Protein AF-A0A433SSR9-F1 (afdb_monomer_lite)

Sequence (213 aa):
MNAALHLFLPFFFIALLTSFIIYGLQKSRKHRMSLMRRSDGNGEEMTALKNGGDASKKSRSHSAGNTATNKHNQKMLDDAARVERTITLMLIAAGVIFLVLSLPMTIYYIVHGFTHIKRMSVKEARWALYHMVCFVFIDSSHAINFFLYFCTAKRFRTQLIRIVTWRAACWGRRMTRRANTAGSNGNHADSGASVKTNCTNSTLLSASSAKIE

Foldseek 3Di:
DPPLCVLCVVLVVLVVVLVVVVVVVVVVVVVVVVVVVVVVVVVPVVPPPPPDDDDDDDDPDPPDDPPPVVVVVVVVVVVVVVLVVLVSVLVSVLSVLVSVLCVLVSVLCVVCVVPVPDDPDPVVVVNVVSVVVNVVSVVVNVVVVVVSVCVSPPVNVVVVCVVVVVVVVVVVVVVVVVVVVVPPDDDDDDDDDDDDDDDDDDDDDDDDDDDDD

InterPro domains:
  IPR017452 GPCR, rhodopsin-like, 7TM [PS50262] (1-149)
  IPR052954 GPCR_Ligand_Interaction [PTHR46641] (2-190)

pLDDT: mean 71.67, std 13.11, range [41.91, 90.56]

Structure (mmCIF, N/CA/C/O backbone):
data_AF-A0A433SSR9-F1
#
_entry.id   AF-A0A433SSR9-F1
#
loop_
_atom_site.group_PDB
_atom_site.id
_atom_site.type_symbol
_atom_site.label_atom_id
_atom_site.label_alt_id
_atom_site.label_comp_id
_atom_site.label_asym_id
_atom_site.label_entity_id
_atom_site.label_seq_id
_atom_site.pdbx_PDB_ins_code
_atom_site.Cartn_x
_atom_site.Cartn_y
_atom_site.Cartn_z
_atom_site.occupancy
_atom_site.B_iso_or_equiv
_atom_site.auth_seq_id
_atom_site.auth_comp_id
_atom_site.auth_asym_id
_atom_site.auth_atom_id
_atom_site.pdbx_PDB_model_num
ATOM 1 N N . MET A 1 1 ? 31.105 5.385 -11.253 1.00 51.50 1 MET A N 1
ATOM 2 C CA . MET A 1 1 ? 30.421 5.589 -9.955 1.00 51.50 1 MET A CA 1
ATOM 3 C C . MET A 1 1 ? 29.075 4.887 -10.001 1.00 51.50 1 MET A C 1
ATOM 5 O O . MET A 1 1 ? 28.396 4.983 -11.015 1.00 51.50 1 MET A O 1
ATOM 9 N N . ASN A 1 2 ? 28.731 4.127 -8.960 1.00 72.06 2 ASN A N 1
ATOM 10 C CA . ASN A 1 2 ? 27.630 3.162 -8.968 1.00 72.06 2 ASN A CA 1
ATOM 11 C C . ASN A 1 2 ? 26.253 3.853 -8.929 1.00 72.06 2 ASN A C 1
ATOM 13 O O . ASN A 1 2 ? 25.582 3.848 -7.900 1.00 72.06 2 ASN A O 1
ATOM 17 N N . ALA A 1 3 ? 25.815 4.436 -10.048 1.00 71.19 3 ALA A N 1
ATOM 18 C CA . ALA A 1 3 ? 24.481 5.028 -10.194 1.00 71.19 3 ALA A CA 1
ATOM 19 C C . ALA A 1 3 ? 23.370 4.032 -9.809 1.00 71.19 3 ALA A C 1
ATOM 21 O O . ALA A 1 3 ? 22.395 4.402 -9.162 1.00 71.19 3 ALA A O 1
ATOM 22 N N .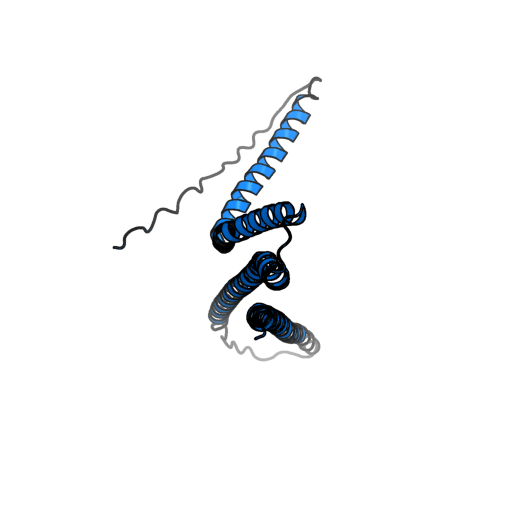 ALA A 1 4 ? 23.581 2.744 -10.099 1.00 73.12 4 ALA A N 1
ATOM 23 C CA . ALA A 1 4 ? 22.705 1.663 -9.662 1.00 73.12 4 ALA A CA 1
ATOM 24 C C . ALA A 1 4 ? 22.559 1.584 -8.130 1.00 73.12 4 ALA A C 1
ATOM 26 O O . ALA A 1 4 ? 21.473 1.303 -7.639 1.00 73.12 4 ALA A O 1
ATOM 27 N N . LEU A 1 5 ? 23.621 1.872 -7.370 1.00 79.00 5 LEU A N 1
ATOM 28 C CA . LEU A 1 5 ? 23.626 1.811 -5.906 1.00 79.00 5 LEU A CA 1
ATOM 29 C C . LEU A 1 5 ? 22.835 2.982 -5.314 1.00 79.00 5 LEU A C 1
ATOM 31 O O . LEU A 1 5 ? 22.002 2.761 -4.445 1.00 79.00 5 LEU A O 1
ATOM 35 N N . HIS A 1 6 ? 22.998 4.196 -5.852 1.00 79.00 6 HIS A N 1
ATOM 36 C CA . HIS A 1 6 ? 22.172 5.351 -5.471 1.00 79.00 6 HIS A CA 1
ATOM 37 C C . HIS A 1 6 ? 20.693 5.167 -5.822 1.00 79.00 6 HIS A C 1
ATOM 39 O O . HIS A 1 6 ? 19.833 5.630 -5.079 1.00 79.00 6 HIS A O 1
ATOM 45 N N . LEU A 1 7 ? 20.401 4.461 -6.918 1.00 74.38 7 LEU A N 1
ATOM 46 C CA . LEU A 1 7 ? 19.038 4.118 -7.306 1.00 74.38 7 LEU A CA 1
ATOM 47 C C . LEU A 1 7 ? 18.437 3.033 -6.406 1.00 74.38 7 LEU A C 1
ATOM 49 O O . LEU A 1 7 ? 17.281 3.171 -6.039 1.00 74.38 7 LEU A O 1
ATOM 53 N N . PHE A 1 8 ? 19.190 1.998 -6.013 1.00 78.06 8 PHE A N 1
ATOM 54 C CA . PHE A 1 8 ? 18.703 0.897 -5.163 1.00 7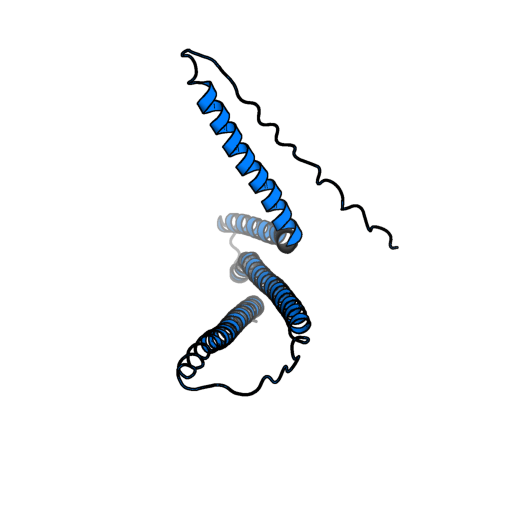8.06 8 PHE A CA 1
ATOM 55 C C . PHE A 1 8 ? 18.583 1.250 -3.677 1.00 78.06 8 PHE A C 1
ATOM 57 O O . PHE A 1 8 ? 17.729 0.699 -2.981 1.00 78.06 8 PHE A O 1
ATOM 64 N N . LEU A 1 9 ? 19.425 2.159 -3.186 1.00 80.38 9 LEU A N 1
ATOM 65 C CA . LEU A 1 9 ? 19.470 2.562 -1.783 1.00 80.38 9 LEU A CA 1
ATOM 66 C C . LEU A 1 9 ? 18.102 3.019 -1.231 1.00 80.38 9 LEU A C 1
ATOM 68 O O . LEU A 1 9 ? 17.674 2.453 -0.224 1.00 80.38 9 LEU A O 1
ATOM 72 N N . PRO A 1 10 ? 17.350 3.942 -1.868 1.00 78.88 10 PRO A N 1
ATOM 73 C CA . PRO A 1 10 ? 16.036 4.347 -1.366 1.00 78.88 10 PRO A CA 1
ATOM 74 C C . PRO A 1 10 ? 15.033 3.186 -1.326 1.00 78.88 10 PRO A C 1
ATOM 76 O O . PRO A 1 10 ? 14.278 3.072 -0.364 1.00 78.88 10 PRO A O 1
ATOM 79 N N . PHE A 1 11 ? 15.055 2.277 -2.306 1.00 78.50 11 PHE A N 1
ATOM 80 C CA . PHE A 1 11 ? 14.173 1.105 -2.311 1.00 78.50 11 PHE A CA 1
ATOM 81 C C . PHE A 1 11 ? 14.473 0.153 -1.163 1.00 78.50 11 PHE A C 1
ATOM 83 O O . PHE A 1 11 ? 13.555 -0.309 -0.486 1.00 78.50 11 PHE A O 1
ATOM 90 N N . PHE A 1 12 ? 15.756 -0.108 -0.921 1.00 79.75 12 PHE A N 1
ATOM 91 C CA . PHE A 1 12 ? 16.196 -0.953 0.177 1.00 79.75 12 PHE A CA 1
ATOM 92 C C . PHE A 1 12 ? 15.794 -0.362 1.533 1.00 79.75 12 PHE A C 1
ATOM 94 O O . PHE A 1 12 ? 15.220 -1.066 2.363 1.00 79.75 12 PHE A O 1
ATOM 101 N N . PHE A 1 13 ? 15.998 0.944 1.734 1.00 83.50 13 PHE A N 1
ATOM 102 C CA . PHE A 1 13 ? 15.571 1.629 2.956 1.00 83.50 13 PHE A CA 1
ATOM 103 C C . PHE A 1 13 ? 14.050 1.607 3.140 1.00 83.50 13 PHE A C 1
ATOM 105 O O . PHE A 1 13 ? 13.583 1.289 4.231 1.00 83.50 13 PHE A O 1
ATOM 112 N N . ILE A 1 14 ? 13.264 1.877 2.092 1.00 81.69 14 ILE A N 1
ATOM 113 C CA . ILE A 1 14 ? 11.795 1.824 2.163 1.00 81.69 14 ILE A CA 1
ATOM 114 C C . ILE A 1 14 ? 11.318 0.401 2.491 1.00 81.69 14 ILE A C 1
ATOM 116 O O . ILE A 1 14 ? 10.456 0.229 3.356 1.00 81.69 14 ILE A O 1
ATOM 120 N N . ALA A 1 15 ? 11.891 -0.624 1.855 1.00 78.75 15 ALA A N 1
ATOM 121 C CA . ALA A 1 15 ? 11.551 -2.025 2.105 1.00 78.75 15 ALA A CA 1
ATOM 122 C C . ALA A 1 15 ? 11.908 -2.465 3.535 1.00 78.75 15 ALA A C 1
ATOM 124 O O . ALA A 1 15 ? 11.109 -3.127 4.204 1.00 78.75 15 ALA A O 1
ATOM 125 N N . LEU A 1 16 ? 13.076 -2.058 4.040 1.00 83.06 16 LEU A N 1
ATOM 126 C CA . LEU A 1 16 ? 13.467 -2.320 5.423 1.00 83.06 16 LEU A CA 1
ATOM 127 C C . LEU A 1 16 ? 12.543 -1.605 6.407 1.00 83.06 16 LEU A C 1
ATOM 129 O O . LEU A 1 16 ? 12.003 -2.251 7.301 1.00 83.06 16 LEU A O 1
ATOM 133 N N . LEU A 1 17 ? 12.313 -0.301 6.235 1.00 80.69 17 LEU A N 1
ATOM 134 C CA . LEU A 1 17 ? 11.459 0.485 7.128 1.00 80.69 17 LEU A CA 1
ATOM 135 C C . LEU A 1 17 ? 10.031 -0.068 7.166 1.00 80.69 17 LEU A C 1
ATOM 137 O O . LEU A 1 17 ? 9.484 -0.276 8.247 1.00 80.69 17 LEU A O 1
ATOM 141 N N . THR A 1 18 ? 9.442 -0.386 6.010 1.00 78.31 18 THR A N 1
ATOM 142 C CA . THR A 1 18 ? 8.110 -1.011 5.949 1.00 78.31 18 THR A CA 1
ATOM 143 C C . THR A 1 18 ? 8.086 -2.376 6.638 1.00 78.31 18 THR A C 1
ATOM 145 O O . THR A 1 18 ? 7.173 -2.637 7.423 1.00 78.31 18 THR A O 1
ATOM 148 N N . SER A 1 19 ? 9.112 -3.209 6.444 1.00 81.75 19 SER A N 1
ATOM 149 C CA . SER A 1 19 ? 9.243 -4.505 7.127 1.00 81.75 19 SER A CA 1
ATOM 150 C C . SER A 1 19 ? 9.370 -4.354 8.646 1.00 81.75 19 SER A C 1
ATOM 152 O O . SER A 1 19 ? 8.673 -5.045 9.392 1.00 81.75 19 SER A O 1
ATOM 154 N N . PHE A 1 20 ? 10.189 -3.411 9.122 1.00 86.50 20 PHE A N 1
ATOM 155 C CA . PHE A 1 20 ? 10.339 -3.099 10.545 1.00 86.50 20 PHE A CA 1
ATOM 156 C C . PHE A 1 20 ? 9.031 -2.601 11.163 1.00 86.50 20 PHE A C 1
ATOM 158 O O . PHE A 1 20 ? 8.671 -3.044 12.254 1.00 86.50 20 PHE A O 1
ATOM 165 N N . ILE A 1 21 ? 8.286 -1.736 10.468 1.00 83.44 21 ILE A N 1
ATOM 166 C CA . ILE A 1 21 ? 6.988 -1.248 10.949 1.00 83.44 21 ILE A CA 1
ATOM 167 C C . ILE A 1 21 ? 5.990 -2.408 11.045 1.00 83.44 21 ILE A C 1
ATOM 169 O O . ILE A 1 21 ? 5.332 -2.567 12.075 1.00 83.44 21 ILE A O 1
ATOM 173 N N . ILE A 1 22 ? 5.896 -3.258 10.016 1.00 80.50 22 ILE A N 1
ATOM 174 C CA . ILE A 1 22 ? 5.015 -4.437 10.036 1.00 80.50 22 ILE A CA 1
ATOM 175 C C . ILE A 1 22 ? 5.396 -5.362 11.197 1.00 80.50 22 ILE A C 1
ATOM 177 O O . ILE A 1 22 ? 4.523 -5.788 11.958 1.00 80.50 22 ILE A O 1
ATOM 181 N N . TYR A 1 23 ? 6.689 -5.628 11.380 1.00 85.50 23 TYR A N 1
ATOM 182 C CA . TYR A 1 23 ? 7.186 -6.469 12.462 1.00 85.50 23 TYR A CA 1
ATOM 183 C C . TYR A 1 23 ? 6.899 -5.868 13.847 1.00 85.50 23 TYR A C 1
ATOM 185 O O . TYR A 1 23 ? 6.402 -6.565 14.734 1.00 85.50 23 TYR A O 1
ATOM 193 N N . GLY A 1 24 ? 7.118 -4.563 14.031 1.00 83.25 24 GLY A N 1
ATOM 194 C CA . GLY A 1 24 ? 6.796 -3.840 15.263 1.00 83.25 24 GLY A CA 1
ATOM 195 C C . GLY A 1 24 ? 5.302 -3.890 15.593 1.00 83.25 24 GLY A C 1
ATOM 196 O O . GLY A 1 24 ? 4.917 -4.183 16.731 1.00 83.25 24 GLY A O 1
ATOM 197 N N . LEU A 1 25 ? 4.443 -3.721 14.581 1.00 78.75 25 LEU A N 1
ATOM 198 C CA . LEU A 1 25 ? 2.993 -3.852 14.723 1.00 78.75 25 LEU A CA 1
ATOM 199 C C . LEU A 1 25 ? 2.576 -5.280 15.101 1.00 78.75 25 LEU A C 1
ATOM 201 O O . LEU A 1 25 ? 1.675 -5.452 15.927 1.00 78.75 25 LEU A O 1
ATOM 205 N N . GLN A 1 26 ? 3.219 -6.306 14.535 1.00 82.94 26 GLN A N 1
ATOM 206 C CA . GLN A 1 26 ? 2.968 -7.703 14.899 1.00 82.94 26 GLN A CA 1
ATOM 207 C C . GLN A 1 26 ? 3.442 -8.019 16.322 1.00 82.94 26 GLN A C 1
ATOM 209 O O . GLN A 1 26 ? 2.708 -8.651 17.085 1.00 82.94 26 GLN A O 1
ATOM 214 N N . LYS A 1 27 ? 4.628 -7.544 16.717 1.00 89.06 27 LYS A N 1
ATOM 215 C CA . LYS A 1 27 ? 5.170 -7.734 18.070 1.00 89.06 27 LYS A CA 1
ATOM 216 C C . LYS A 1 27 ? 4.273 -7.085 19.126 1.00 89.06 27 LYS A C 1
ATOM 218 O O . LYS A 1 27 ? 3.925 -7.733 20.111 1.00 89.06 27 LYS A O 1
ATOM 223 N N . SER A 1 28 ? 3.810 -5.860 18.875 1.00 79.44 28 SER A N 1
ATOM 224 C CA . SER A 1 28 ? 2.852 -5.167 19.746 1.00 79.44 28 SER A CA 1
ATOM 225 C C . SER A 1 28 ? 1.536 -5.949 19.906 1.00 79.44 28 SER A C 1
ATOM 227 O O . SER A 1 28 ? 0.998 -6.059 21.010 1.00 79.44 28 SER A O 1
ATOM 229 N N . ARG A 1 29 ? 1.040 -6.592 18.833 1.00 80.12 29 ARG A N 1
ATOM 230 C CA . ARG A 1 29 ? -0.154 -7.458 18.906 1.00 80.12 29 ARG A CA 1
ATOM 231 C C . ARG A 1 29 ? 0.055 -8.668 19.808 1.00 80.12 29 ARG A C 1
ATOM 233 O O . ARG A 1 29 ? -0.842 -8.981 20.587 1.00 80.12 29 ARG A O 1
ATOM 240 N N . LYS A 1 30 ? 1.216 -9.324 19.728 1.00 85.44 30 LYS A N 1
ATOM 241 C CA . LYS A 1 30 ? 1.526 -10.478 20.585 1.00 85.44 30 LYS A CA 1
ATOM 242 C C . LYS A 1 30 ? 1.479 -10.094 22.070 1.00 85.44 30 LYS A C 1
ATOM 244 O O . LYS A 1 30 ? 0.879 -10.823 22.851 1.00 85.44 30 LYS A O 1
ATOM 249 N N . HIS A 1 31 ? 1.989 -8.913 22.427 1.00 84.69 31 HIS A N 1
ATOM 250 C CA . HIS A 1 31 ? 1.978 -8.427 23.811 1.00 84.69 31 HIS A CA 1
ATOM 251 C C . HIS A 1 31 ? 0.571 -8.075 24.331 1.00 84.69 31 HIS A C 1
ATOM 253 O O . HIS A 1 31 ? 0.237 -8.352 25.481 1.00 84.69 31 HIS A O 1
ATOM 259 N N . ARG A 1 32 ? -0.299 -7.488 23.494 1.00 79.75 32 ARG A N 1
ATOM 260 C CA . ARG A 1 32 ? -1.693 -7.215 23.905 1.00 79.75 32 ARG A CA 1
ATOM 261 C C . ARG A 1 32 ? -2.506 -8.505 24.064 1.00 79.75 32 ARG A C 1
ATOM 263 O O . ARG A 1 32 ? -3.298 -8.600 24.996 1.00 79.75 32 ARG A O 1
ATOM 270 N N . MET A 1 33 ? -2.284 -9.508 23.210 1.00 77.12 33 MET A N 1
ATOM 271 C CA . MET A 1 33 ? -2.975 -10.801 23.317 1.00 77.12 33 MET A CA 1
ATOM 272 C C . MET A 1 33 ? -2.565 -11.589 24.567 1.00 77.12 33 MET A C 1
ATOM 274 O O . MET A 1 33 ? -3.417 -12.225 25.184 1.00 77.12 33 MET A O 1
ATOM 278 N N . SER A 1 34 ? -1.297 -11.513 24.990 1.00 84.94 34 SER A N 1
ATOM 279 C CA . SER A 1 34 ? -0.855 -12.176 26.223 1.00 84.94 34 SER A CA 1
ATOM 280 C C . SER A 1 34 ? -1.439 -11.545 27.489 1.00 84.94 34 SER A C 1
ATOM 282 O O . SER A 1 34 ? -1.667 -12.256 28.461 1.00 84.94 34 SER A O 1
ATOM 284 N N . LEU A 1 35 ? -1.719 -10.235 27.480 1.00 80.94 35 LEU A N 1
ATOM 285 C CA . LEU A 1 35 ? -2.366 -9.561 28.611 1.00 80.94 35 LEU A CA 1
ATOM 286 C C . LEU A 1 35 ? -3.854 -9.918 28.730 1.00 80.94 35 LEU A C 1
ATOM 288 O O . LEU A 1 35 ? -4.324 -10.156 29.838 1.00 80.94 35 LEU A O 1
ATOM 292 N N . MET A 1 36 ? -4.586 -10.017 27.612 1.00 75.12 36 MET A N 1
ATOM 293 C CA . MET A 1 36 ? -6.013 -10.375 27.654 1.00 75.12 36 MET A CA 1
ATOM 294 C C . MET A 1 36 ? -6.231 -11.813 28.135 1.00 75.12 36 MET A C 1
ATOM 296 O O . MET A 1 36 ? -7.120 -12.054 28.942 1.00 75.12 36 MET A O 1
ATOM 300 N N . ARG A 1 37 ? -5.369 -12.757 27.736 1.00 77.44 37 ARG A N 1
ATOM 301 C CA . ARG A 1 37 ? -5.506 -14.171 28.126 1.00 77.44 37 ARG A CA 1
ATOM 302 C C . ARG A 1 37 ? -5.321 -14.423 29.632 1.00 77.44 37 ARG A C 1
ATOM 304 O O . ARG A 1 37 ? -5.771 -15.446 30.129 1.00 77.44 37 ARG A O 1
ATOM 311 N N . ARG A 1 38 ? -4.668 -13.512 30.363 1.00 71.88 38 ARG A N 1
ATOM 312 C CA . ARG A 1 38 ? -4.414 -13.658 31.807 1.00 71.88 38 ARG A CA 1
ATOM 313 C C . ARG A 1 38 ? -5.546 -13.103 32.681 1.00 71.88 38 ARG A C 1
ATOM 315 O O . ARG A 1 38 ? -5.594 -13.429 33.859 1.00 71.88 38 ARG A O 1
ATOM 322 N N . SER A 1 39 ? -6.452 -12.296 32.121 1.00 67.06 39 SER A N 1
ATOM 323 C CA . SER A 1 39 ? -7.562 -11.707 32.884 1.00 67.06 39 SER A CA 1
ATOM 324 C C . SER A 1 39 ? -8.714 -12.685 33.128 1.00 67.06 39 SER A C 1
ATOM 326 O O . SER A 1 39 ? -9.414 -12.534 34.124 1.00 67.06 39 SER A O 1
ATOM 328 N N . ASP A 1 40 ? -8.900 -13.680 32.257 1.00 66.62 40 ASP A N 1
ATOM 329 C CA . ASP A 1 40 ? -10.041 -14.600 32.351 1.00 66.62 40 ASP A CA 1
ATOM 330 C C . ASP A 1 40 ? -9.797 -15.750 33.349 1.00 66.62 40 ASP A C 1
ATOM 332 O O . ASP A 1 40 ? -10.743 -16.285 33.914 1.00 66.62 40 ASP A O 1
ATOM 336 N N . GLY A 1 41 ? -8.534 -16.090 33.639 1.00 60.53 41 GLY A N 1
ATOM 337 C CA . GLY A 1 41 ? -8.183 -17.219 34.516 1.00 60.53 41 GLY A CA 1
ATOM 338 C C . GLY A 1 41 ? -8.329 -16.968 36.022 1.00 60.53 41 GLY A C 1
ATOM 339 O O . GLY A 1 41 ? -8.400 -17.920 36.786 1.00 60.53 41 GLY A O 1
ATOM 340 N N . ASN A 1 42 ? -8.407 -15.710 36.469 1.00 58.31 42 ASN A N 1
ATOM 341 C CA . ASN A 1 42 ? -8.510 -15.380 37.900 1.00 58.31 42 ASN A CA 1
ATOM 342 C C . ASN A 1 42 ? -9.964 -15.194 38.384 1.00 58.31 42 ASN A C 1
ATOM 344 O O . ASN A 1 42 ? -10.181 -14.908 39.559 1.00 58.31 42 ASN A O 1
ATOM 348 N N . GLY A 1 43 ? -10.959 -15.323 37.497 1.00 57.19 43 GLY A N 1
ATOM 349 C CA . GLY A 1 43 ? -12.375 -15.136 37.836 1.00 57.19 43 GLY A CA 1
ATOM 350 C C . GLY A 1 43 ? -13.045 -16.348 38.493 1.00 57.19 43 GLY A C 1
ATOM 351 O O . GLY A 1 43 ? -14.013 -16.172 39.230 1.00 57.19 43 GLY A O 1
ATOM 352 N N . GLU A 1 44 ? -12.539 -17.563 38.267 1.00 58.31 44 GLU A N 1
ATOM 353 C CA . GLU A 1 44 ? -13.191 -18.790 38.754 1.00 58.31 44 GLU A CA 1
ATOM 354 C C . GLU A 1 44 ? -12.743 -19.206 40.168 1.00 58.31 44 GLU A C 1
ATOM 356 O O . GLU A 1 44 ? -13.531 -19.794 40.909 1.00 58.31 44 GLU A O 1
ATOM 361 N N . GLU A 1 45 ? -11.547 -18.810 40.623 1.00 57.59 45 GLU A N 1
ATOM 362 C CA . GLU A 1 45 ? -10.996 -19.246 41.924 1.00 57.59 45 GLU A CA 1
ATOM 363 C C . GLU A 1 45 ? -11.646 -18.562 43.147 1.00 57.59 45 GLU A C 1
ATOM 365 O O . GLU A 1 45 ? -11.491 -19.014 44.278 1.00 57.59 45 GLU A O 1
ATOM 370 N N . MET A 1 46 ? -12.447 -17.507 42.954 1.00 57.50 46 MET A N 1
ATOM 371 C CA . MET A 1 46 ? -13.109 -16.798 44.063 1.00 57.50 46 MET A CA 1
ATOM 372 C C . MET A 1 46 ? -14.553 -17.266 44.330 1.00 57.50 46 MET A C 1
ATOM 374 O O . MET A 1 46 ? -15.190 -16.799 45.275 1.00 57.50 46 MET A O 1
ATOM 378 N N . THR A 1 47 ? -15.078 -18.214 43.543 1.00 58.53 47 THR A N 1
ATOM 379 C CA . THR A 1 47 ? -16.430 -18.772 43.758 1.00 58.53 47 THR A CA 1
ATOM 380 C C . THR A 1 47 ? -16.447 -20.097 44.524 1.00 58.53 47 THR A C 1
ATOM 382 O O . THR A 1 47 ? -17.493 -20.477 45.045 1.00 58.53 47 THR A O 1
ATOM 385 N N . ALA A 1 48 ? -15.296 -20.755 44.702 1.00 59.31 48 ALA A N 1
ATOM 386 C CA . ALA A 1 48 ? -15.224 -22.062 45.359 1.00 59.31 48 ALA A CA 1
ATOM 387 C C . ALA A 1 48 ? -15.180 -22.021 46.904 1.00 59.31 48 ALA A C 1
ATOM 389 O O . ALA A 1 48 ? -15.390 -23.052 47.534 1.00 59.31 48 ALA A O 1
ATOM 390 N N . LEU A 1 49 ? -14.971 -20.859 47.542 1.00 61.59 49 LEU A N 1
ATOM 391 C CA . LEU A 1 49 ? -14.894 -20.746 49.015 1.00 61.59 49 LEU A CA 1
ATOM 392 C C . LEU A 1 49 ? -16.130 -20.118 49.685 1.00 61.59 49 LEU A C 1
ATOM 394 O O . LEU A 1 49 ? -16.103 -19.839 50.879 1.00 61.59 49 LEU A O 1
ATOM 398 N N . LYS A 1 50 ? -17.240 -19.914 48.959 1.00 56.88 50 LYS A N 1
ATOM 399 C CA . LYS A 1 50 ? -18.476 -19.332 49.525 1.00 56.88 50 LYS A CA 1
ATOM 400 C C . LYS A 1 50 ? -19.603 -20.346 49.761 1.00 56.88 50 LYS A C 1
ATOM 402 O O . LYS A 1 50 ? -20.772 -19.977 49.754 1.00 56.88 50 LYS A O 1
ATOM 407 N N . ASN A 1 51 ? -19.252 -21.607 50.002 1.00 57.22 51 ASN A N 1
ATOM 408 C CA . ASN A 1 51 ? -20.168 -22.614 50.538 1.00 57.22 51 ASN A CA 1
ATOM 409 C C . ASN A 1 51 ? -19.647 -23.084 51.900 1.00 57.22 51 ASN A C 1
ATOM 411 O O . ASN A 1 51 ? -18.993 -24.114 52.012 1.00 57.22 51 ASN A O 1
ATOM 415 N N . GLY A 1 52 ? -19.921 -22.295 52.937 1.00 57.34 52 GLY A N 1
ATOM 416 C CA . GLY A 1 52 ? -19.680 -22.708 54.314 1.00 57.34 52 GLY A CA 1
ATOM 417 C C . GLY A 1 52 ? -19.770 -21.552 55.303 1.00 57.34 52 GLY A C 1
ATOM 418 O O . GLY A 1 52 ? -18.819 -20.795 55.438 1.00 57.34 52 GLY A O 1
ATOM 419 N N . GLY A 1 53 ? -20.895 -21.460 56.016 1.00 57.16 53 GLY A N 1
ATOM 420 C CA . GLY A 1 53 ? -20.931 -20.865 57.357 1.00 57.16 53 GLY A CA 1
ATOM 421 C C . GLY A 1 53 ? -21.436 -19.426 57.483 1.00 57.16 53 GLY A C 1
ATOM 422 O O . GLY A 1 53 ? -20.689 -18.472 57.320 1.00 57.16 53 GLY A O 1
ATOM 423 N N . ASP A 1 54 ? -22.715 -19.327 57.840 1.00 52.91 54 ASP A N 1
ATOM 424 C CA . ASP A 1 54 ? -23.297 -18.470 58.881 1.00 52.91 54 ASP A CA 1
ATOM 425 C C . ASP A 1 54 ? -23.038 -16.950 58.960 1.00 52.91 54 ASP A C 1
ATOM 427 O O . ASP A 1 54 ? -21.969 -16.436 59.272 1.00 52.91 54 ASP A O 1
ATOM 431 N N . ALA A 1 55 ? -24.161 -16.243 58.788 1.00 64.88 55 ALA A N 1
ATOM 432 C CA . ALA A 1 55 ? -24.668 -15.142 59.607 1.00 64.88 55 ALA A CA 1
ATOM 433 C C . ALA A 1 55 ? -23.662 -14.313 60.430 1.00 64.88 55 ALA A C 1
ATOM 435 O O . ALA A 1 55 ? -23.355 -14.664 61.560 1.00 64.88 55 ALA A O 1
ATOM 436 N N . SER A 1 56 ? -23.320 -13.105 59.959 1.00 57.91 56 SER A N 1
ATOM 437 C CA . SER A 1 56 ? -23.401 -11.864 60.756 1.00 57.91 56 SER A CA 1
ATOM 438 C C . SER A 1 56 ? -22.939 -10.634 59.957 1.00 57.91 56 SER A C 1
ATOM 440 O O . SER A 1 56 ? -21.980 -10.682 59.197 1.00 57.91 56 SER A O 1
ATOM 442 N N . LYS A 1 57 ? -23.598 -9.501 60.226 1.00 49.56 57 LYS A N 1
ATOM 443 C CA . LYS A 1 57 ? -23.178 -8.106 59.970 1.00 49.56 57 LYS A CA 1
ATOM 444 C C . LYS A 1 57 ? -23.179 -7.571 58.528 1.00 49.56 57 LYS A C 1
ATOM 446 O O . LYS A 1 57 ? -22.174 -7.357 57.862 1.00 49.56 57 LYS A O 1
ATOM 451 N N . LYS A 1 58 ? -24.393 -7.142 58.176 1.00 57.81 58 LYS A N 1
ATOM 452 C CA . LYS A 1 58 ? -24.769 -5.903 57.472 1.00 57.81 58 LYS A CA 1
ATOM 453 C C . LYS A 1 58 ? -23.758 -4.752 57.673 1.00 57.81 58 LYS A C 1
ATOM 455 O O . LYS A 1 58 ? -23.897 -3.968 58.605 1.00 57.81 58 LYS A O 1
ATOM 460 N N . SER A 1 59 ? -22.804 -4.605 56.757 1.00 53.16 59 SER A N 1
ATOM 461 C CA . SER A 1 59 ? -22.050 -3.361 56.567 1.00 53.16 59 SER A CA 1
ATOM 462 C C . SER A 1 59 ? -22.227 -2.908 55.119 1.00 53.16 59 SER A C 1
ATOM 464 O O . SER A 1 59 ? -21.590 -3.406 54.192 1.00 53.16 59 SER A O 1
ATOM 466 N N . ARG A 1 60 ? -23.201 -2.011 54.919 1.00 56.03 60 ARG A N 1
ATOM 467 C CA . ARG A 1 60 ? -23.475 -1.328 53.648 1.00 56.03 60 ARG A CA 1
ATOM 468 C C . ARG A 1 60 ? -22.343 -0.334 53.383 1.00 56.03 60 ARG A C 1
ATOM 470 O O . ARG A 1 60 ? -22.432 0.831 53.746 1.00 56.03 60 ARG A O 1
ATOM 477 N N . SER A 1 61 ? -21.284 -0.813 52.744 1.00 49.84 61 SER A N 1
ATOM 478 C CA . SER A 1 61 ? -20.281 0.031 52.101 1.00 49.84 61 SER A CA 1
ATOM 479 C C . SER A 1 61 ? -20.786 0.405 50.704 1.00 49.84 61 SER A C 1
ATOM 481 O O . SER A 1 61 ? -20.777 -0.399 49.771 1.00 49.84 61 SER A O 1
ATOM 483 N N . HIS A 1 62 ? -21.304 1.628 50.588 1.00 53.06 62 HIS A N 1
ATOM 484 C CA . HIS A 1 62 ? -21.587 2.297 49.322 1.00 53.06 62 HIS A CA 1
ATOM 485 C C . HIS A 1 62 ? -20.255 2.648 48.633 1.00 53.06 62 HIS A C 1
ATOM 487 O O . HIS A 1 62 ? -19.733 3.744 48.802 1.00 53.06 62 HIS A O 1
ATOM 493 N N . SER A 1 63 ? -19.702 1.725 47.845 1.00 51.97 63 SER A N 1
ATOM 494 C CA . SER A 1 63 ? -18.612 2.006 46.897 1.00 51.97 63 SER A CA 1
ATOM 495 C C . SER A 1 63 ? -19.046 1.594 45.490 1.00 51.97 63 SER A C 1
ATOM 497 O O . SER A 1 63 ? -18.591 0.613 44.910 1.00 51.97 63 SER A O 1
ATOM 499 N N . ALA A 1 64 ? -20.025 2.325 44.963 1.00 56.53 64 ALA A N 1
ATOM 500 C CA . ALA A 1 64 ? -20.554 2.163 43.614 1.00 56.53 64 ALA A CA 1
ATOM 501 C C . ALA A 1 64 ? -20.624 3.553 42.969 1.00 56.53 64 ALA A C 1
ATOM 503 O O . ALA A 1 64 ? -21.673 4.185 42.956 1.00 56.53 64 ALA A O 1
ATOM 504 N N . GLY A 1 65 ? -19.480 4.070 42.511 1.00 54.28 65 GLY A N 1
ATOM 505 C CA . GLY A 1 65 ? -19.417 5.408 41.902 1.00 54.28 65 GLY A CA 1
ATOM 506 C C . GLY A 1 65 ? -18.340 5.607 40.834 1.00 54.28 65 GLY A C 1
ATOM 507 O O . GLY A 1 65 ? -18.564 6.347 39.883 1.00 54.28 65 GLY A O 1
ATOM 508 N N . ASN A 1 66 ? -17.204 4.903 40.904 1.00 58.28 66 ASN A N 1
ATOM 509 C CA . ASN A 1 66 ? -16.026 5.277 40.099 1.00 58.28 66 ASN A CA 1
ATOM 510 C C . ASN A 1 66 ? -15.779 4.434 38.830 1.00 58.28 66 ASN A C 1
ATOM 512 O O . ASN A 1 66 ? -14.775 4.627 38.149 1.00 58.28 66 ASN A O 1
ATOM 516 N N . THR A 1 67 ? -16.656 3.492 38.467 1.00 64.62 67 THR A N 1
ATOM 517 C CA . THR A 1 67 ? -16.401 2.578 37.331 1.00 64.62 67 THR A CA 1
ATOM 518 C C . THR A 1 67 ? -16.914 3.082 35.978 1.00 64.62 67 THR A C 1
ATOM 520 O O . THR A 1 67 ? -16.438 2.618 34.940 1.00 64.62 67 THR A O 1
ATOM 523 N N . ALA A 1 68 ? -17.847 4.040 35.946 1.00 67.69 68 ALA A N 1
ATOM 524 C CA . ALA A 1 68 ? -18.433 4.532 34.694 1.00 67.69 68 ALA A CA 1
ATOM 525 C C . ALA A 1 68 ? -17.497 5.480 33.919 1.00 67.69 68 ALA A C 1
ATOM 527 O O . ALA A 1 68 ? -17.409 5.395 32.693 1.00 67.69 68 ALA A O 1
ATOM 528 N N . THR A 1 69 ? -16.748 6.334 34.620 1.00 74.81 69 THR A N 1
ATOM 529 C CA . THR A 1 69 ? -15.832 7.317 34.013 1.00 74.81 69 THR A CA 1
ATOM 530 C C . THR A 1 69 ? -14.605 6.656 33.377 1.00 74.81 69 THR A C 1
ATOM 532 O O . THR A 1 69 ? -14.229 7.003 32.258 1.00 74.81 69 THR A O 1
ATOM 535 N N . ASN A 1 70 ? -14.041 5.621 34.011 1.00 76.88 70 ASN A N 1
ATOM 536 C CA . ASN A 1 70 ? -12.887 4.894 33.467 1.00 76.88 70 ASN A CA 1
ATOM 537 C C . ASN A 1 70 ? -13.197 4.153 32.156 1.00 76.88 70 ASN A C 1
ATOM 539 O O . ASN A 1 70 ? -12.360 4.121 31.254 1.00 76.88 70 ASN A O 1
ATOM 543 N N . LYS A 1 71 ? -14.416 3.619 31.991 1.00 80.62 71 LYS A N 1
ATOM 544 C CA . LYS A 1 71 ? -14.810 2.935 30.745 1.00 80.62 71 LYS A CA 1
ATOM 545 C C . LYS A 1 71 ? -14.854 3.878 29.541 1.00 80.62 71 LYS A C 1
ATOM 547 O O . LYS A 1 71 ? -14.516 3.463 28.432 1.00 80.62 71 LYS A O 1
ATOM 552 N N . HIS A 1 72 ? -15.262 5.1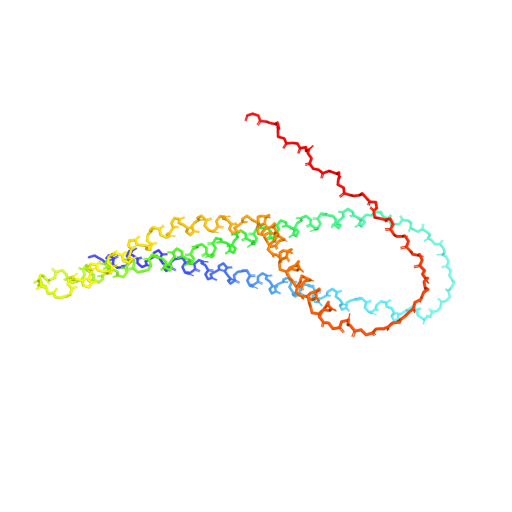31 29.740 1.00 82.00 72 HIS A N 1
ATOM 553 C CA . HIS A 1 72 ? -15.346 6.104 28.653 1.00 82.00 72 HIS A CA 1
ATOM 554 C C . HIS A 1 72 ? -13.957 6.516 28.142 1.00 82.00 72 HIS A C 1
ATOM 556 O O . HIS A 1 72 ? -13.709 6.466 26.936 1.00 82.00 72 HIS A O 1
ATOM 562 N N . ASN A 1 73 ? -13.029 6.809 29.059 1.00 82.00 73 ASN A N 1
ATOM 563 C CA . ASN A 1 73 ? -11.649 7.170 28.720 1.00 82.00 73 ASN A CA 1
ATOM 564 C C . ASN A 1 73 ? -10.917 6.025 28.002 1.00 82.00 73 ASN A C 1
ATOM 566 O O . ASN A 1 73 ? -10.208 6.258 27.022 1.00 82.00 73 ASN A O 1
ATOM 570 N N . GLN A 1 74 ? -11.155 4.777 28.420 1.00 84.50 74 GLN A N 1
ATOM 571 C CA . GLN A 1 74 ? -10.591 3.596 27.760 1.00 84.50 74 GLN A CA 1
ATOM 572 C C . GLN A 1 74 ? -11.020 3.504 26.286 1.00 84.50 74 GLN A C 1
ATOM 574 O O . GLN A 1 74 ? -10.201 3.227 25.409 1.00 84.50 74 GLN A O 1
ATOM 579 N N . LYS A 1 75 ? -12.300 3.780 26.001 1.00 84.81 75 LYS A N 1
ATOM 580 C CA . LYS A 1 75 ? -12.853 3.715 24.643 1.00 84.81 75 LYS A CA 1
ATOM 581 C C . LYS A 1 75 ? -12.238 4.774 23.725 1.00 84.81 75 LYS A C 1
ATOM 583 O O . LYS A 1 75 ? -11.890 4.453 22.592 1.00 84.81 75 LYS A O 1
ATOM 588 N N . MET A 1 76 ? -12.060 6.003 24.216 1.00 83.50 76 MET A N 1
ATOM 589 C CA . MET A 1 76 ? -11.417 7.068 23.438 1.00 83.50 76 MET A CA 1
ATOM 590 C C . MET A 1 76 ? -9.968 6.726 23.070 1.00 83.50 76 MET A C 1
ATOM 592 O O . MET A 1 76 ? -9.569 6.928 21.923 1.00 83.50 76 MET A O 1
ATOM 596 N N . LEU A 1 77 ? -9.197 6.164 24.008 1.00 85.12 77 LEU A N 1
ATOM 597 C CA . LEU A 1 77 ? -7.816 5.742 23.749 1.00 85.12 77 LEU A CA 1
ATOM 598 C C . LEU A 1 77 ? -7.743 4.613 22.711 1.00 85.12 77 LEU A C 1
ATOM 600 O O . LEU A 1 77 ? -6.897 4.644 21.815 1.00 85.12 77 LEU A O 1
ATOM 604 N N . ASP A 1 78 ? -8.648 3.635 22.785 1.00 84.75 78 ASP A N 1
ATOM 605 C CA . ASP A 1 78 ? -8.703 2.553 21.800 1.00 84.75 78 ASP A CA 1
ATOM 606 C C . ASP A 1 78 ? -9.115 3.050 20.404 1.00 84.75 78 ASP A C 1
ATOM 608 O O . ASP A 1 78 ? -8.590 2.559 19.398 1.00 84.75 78 ASP A O 1
ATOM 612 N N . ASP A 1 79 ? -10.018 4.030 20.314 1.00 84.75 79 ASP A N 1
ATOM 613 C CA . ASP A 1 79 ? -10.409 4.641 19.041 1.00 84.75 79 ASP A CA 1
ATOM 614 C C . ASP A 1 79 ? -9.253 5.444 18.425 1.00 84.75 79 ASP A C 1
ATOM 616 O O . ASP A 1 79 ? -8.973 5.289 17.230 1.00 84.75 79 ASP A O 1
ATOM 620 N N . ALA A 1 80 ? -8.511 6.208 19.235 1.00 85.25 80 ALA A N 1
ATOM 621 C CA . ALA A 1 80 ? -7.304 6.908 18.796 1.00 85.25 80 ALA A CA 1
ATOM 622 C C . ALA A 1 80 ? -6.247 5.928 18.252 1.00 85.25 80 ALA A C 1
ATOM 624 O O . ALA A 1 80 ? -5.778 6.084 17.121 1.00 85.25 80 ALA A O 1
ATOM 625 N N . ALA A 1 81 ? -5.968 4.840 18.980 1.00 84.69 81 ALA A N 1
ATOM 626 C CA . ALA A 1 81 ? -5.021 3.809 18.549 1.00 84.69 81 ALA A CA 1
ATOM 627 C C . ALA A 1 81 ? -5.448 3.108 17.241 1.00 84.69 81 ALA A C 1
ATOM 629 O O . ALA A 1 81 ? -4.613 2.720 16.415 1.00 84.69 81 ALA A O 1
ATOM 630 N N . ARG A 1 82 ? -6.758 2.931 17.010 1.00 82.25 82 ARG A N 1
ATOM 631 C CA . ARG A 1 82 ? -7.277 2.389 15.740 1.00 82.25 82 ARG A CA 1
ATOM 632 C C . ARG A 1 82 ? -7.076 3.359 14.582 1.00 82.25 82 ARG A C 1
ATOM 634 O O . ARG A 1 82 ? -6.807 2.901 13.465 1.00 82.25 82 ARG A O 1
ATOM 641 N N . VAL A 1 83 ? -7.262 4.658 14.812 1.00 83.19 83 VAL A N 1
ATOM 642 C CA . VAL A 1 83 ? -7.051 5.697 13.796 1.00 83.19 83 VAL A CA 1
ATOM 643 C C . VAL A 1 83 ? -5.579 5.752 13.413 1.00 83.19 83 VAL A C 1
ATOM 645 O O . VAL A 1 83 ? -5.279 5.570 12.234 1.00 83.19 83 VAL A O 1
ATOM 648 N N . GLU A 1 84 ? -4.682 5.857 14.395 1.00 84.31 84 GLU A N 1
ATOM 649 C CA . GLU A 1 84 ? -3.231 5.867 14.184 1.00 84.31 84 GLU A CA 1
ATOM 650 C C . GLU A 1 84 ? -2.782 4.658 13.355 1.00 84.31 84 GLU A C 1
ATOM 652 O O . GLU A 1 84 ? -2.202 4.814 12.284 1.00 84.31 84 GLU A O 1
ATOM 657 N N . ARG A 1 85 ? -3.192 3.442 13.747 1.00 79.31 85 ARG A N 1
ATOM 658 C CA . ARG A 1 85 ? -2.883 2.220 12.986 1.00 79.31 85 ARG A CA 1
ATOM 659 C C . ARG A 1 85 ? -3.396 2.264 11.546 1.00 79.31 85 ARG A C 1
ATOM 661 O O . ARG A 1 85 ? -2.751 1.715 10.654 1.00 79.31 85 ARG A O 1
ATOM 668 N N . THR A 1 86 ? -4.584 2.827 11.322 1.00 79.06 86 THR A N 1
ATOM 669 C CA . THR A 1 86 ? -5.153 2.919 9.968 1.00 79.06 86 THR A CA 1
ATOM 670 C C . THR A 1 86 ? -4.292 3.834 9.101 1.00 79.06 86 THR A C 1
ATOM 672 O O . THR A 1 86 ? -4.010 3.480 7.959 1.00 79.06 86 THR A O 1
ATOM 675 N N . ILE A 1 87 ? -3.840 4.958 9.664 1.00 83.94 87 ILE A N 1
ATOM 676 C CA . ILE A 1 87 ? -2.929 5.897 9.004 1.00 83.94 87 ILE A CA 1
ATOM 677 C C . ILE A 1 87 ? -1.597 5.202 8.705 1.00 83.94 87 ILE A C 1
ATOM 679 O O . ILE A 1 87 ? -1.153 5.219 7.563 1.00 83.94 87 ILE A O 1
ATOM 683 N N . THR A 1 88 ? -0.999 4.497 9.672 1.00 82.62 88 THR A N 1
ATOM 684 C CA . THR A 1 88 ? 0.266 3.778 9.451 1.00 82.62 88 THR A CA 1
ATOM 685 C C . THR A 1 88 ? 0.143 2.719 8.354 1.00 82.62 88 THR A C 1
ATOM 687 O O . THR A 1 88 ? 0.987 2.658 7.469 1.00 82.62 88 THR A O 1
ATOM 690 N N . LEU A 1 89 ? -0.914 1.896 8.366 1.00 78.56 89 LEU A N 1
ATOM 691 C CA . LEU A 1 89 ? -1.132 0.878 7.326 1.00 78.56 89 LEU A CA 1
ATOM 692 C C . LEU A 1 89 ? -1.302 1.493 5.939 1.00 78.56 89 LEU A C 1
ATOM 694 O O . LEU A 1 89 ? -0.831 0.936 4.951 1.00 78.56 89 LEU A O 1
ATOM 698 N N . MET A 1 90 ? -1.973 2.635 5.871 1.00 80.62 90 MET A N 1
ATOM 699 C CA . MET A 1 90 ? -2.138 3.377 4.637 1.00 80.62 90 MET A CA 1
ATOM 700 C C . MET A 1 90 ? -0.802 3.955 4.147 1.00 80.62 90 MET A C 1
ATOM 702 O O . MET A 1 90 ? -0.510 3.815 2.964 1.00 80.62 90 MET A O 1
ATOM 706 N N . LEU A 1 91 ? 0.033 4.516 5.027 1.00 81.19 91 LEU A N 1
ATOM 707 C CA . LEU A 1 91 ? 1.379 4.983 4.668 1.00 81.19 91 LEU A CA 1
ATOM 708 C C . LEU A 1 91 ? 2.272 3.834 4.177 1.00 81.19 91 LEU A C 1
ATOM 710 O O . LEU A 1 91 ? 2.990 3.993 3.195 1.00 81.19 91 LEU A O 1
ATOM 714 N N . ILE A 1 92 ? 2.185 2.656 4.804 1.00 80.75 92 ILE A N 1
ATOM 715 C CA . ILE A 1 92 ? 2.899 1.454 4.343 1.00 80.75 92 ILE A CA 1
ATOM 716 C C . ILE A 1 92 ? 2.412 1.049 2.950 1.00 80.75 92 ILE A C 1
ATOM 718 O O . ILE A 1 92 ? 3.230 0.830 2.062 1.00 80.75 92 ILE A O 1
ATOM 722 N N . ALA A 1 93 ? 1.095 0.967 2.739 1.00 78.69 93 ALA A N 1
ATOM 723 C CA . ALA A 1 93 ? 0.531 0.615 1.439 1.00 78.69 93 ALA A CA 1
ATOM 724 C C . ALA A 1 93 ? 0.936 1.626 0.357 1.00 78.69 93 ALA A C 1
ATOM 726 O O . ALA A 1 93 ? 1.332 1.224 -0.733 1.00 78.69 93 ALA A O 1
ATOM 727 N N . ALA A 1 94 ? 0.906 2.921 0.678 1.00 81.25 94 ALA A N 1
ATOM 728 C CA . ALA A 1 94 ? 1.373 3.985 -0.199 1.00 81.25 94 ALA A CA 1
ATOM 729 C C . ALA A 1 94 ? 2.843 3.793 -0.587 1.00 81.25 94 ALA A C 1
ATOM 731 O O . ALA A 1 94 ? 3.167 3.808 -1.771 1.00 81.25 94 ALA A O 1
ATOM 732 N N . GLY A 1 95 ? 3.713 3.532 0.394 1.00 82.94 95 GLY A N 1
ATOM 733 C CA . GLY A 1 95 ? 5.132 3.268 0.161 1.00 82.94 95 GLY A CA 1
ATOM 734 C C . GLY A 1 95 ? 5.377 2.030 -0.704 1.00 82.94 95 GLY A C 1
ATOM 735 O O . GLY A 1 95 ? 6.190 2.082 -1.621 1.00 82.94 95 GLY A O 1
ATOM 736 N N . VAL A 1 96 ? 4.643 0.937 -0.469 1.00 81.44 96 VAL A N 1
ATOM 737 C CA . VAL A 1 96 ? 4.744 -0.291 -1.278 1.00 81.44 96 VAL A CA 1
ATOM 738 C C . VAL A 1 96 ? 4.295 -0.045 -2.716 1.00 81.44 96 VAL A C 1
ATOM 740 O O . VAL A 1 96 ? 4.971 -0.470 -3.648 1.00 81.44 96 VAL A O 1
ATOM 743 N N . ILE A 1 97 ? 3.180 0.656 -2.920 1.00 84.50 97 ILE A N 1
ATOM 744 C CA . ILE A 1 97 ? 2.686 0.950 -4.266 1.00 84.50 97 ILE A CA 1
ATOM 745 C C . ILE A 1 97 ? 3.657 1.889 -4.990 1.00 84.50 97 ILE A C 1
ATOM 747 O O . ILE A 1 97 ? 4.037 1.612 -6.123 1.00 84.50 97 ILE A O 1
ATOM 751 N N . PHE A 1 98 ? 4.129 2.945 -4.325 1.00 83.31 98 PHE A N 1
ATOM 752 C CA . PHE A 1 98 ? 5.144 3.846 -4.873 1.00 83.31 98 PHE A CA 1
ATOM 753 C C . PHE A 1 98 ? 6.425 3.098 -5.270 1.00 83.31 98 PHE A C 1
ATOM 755 O O . PHE A 1 98 ? 6.991 3.356 -6.333 1.00 83.31 98 PHE A O 1
ATOM 762 N N . LEU A 1 99 ? 6.845 2.126 -4.455 1.00 82.56 99 LEU A N 1
ATOM 763 C CA . LEU A 1 99 ? 7.980 1.255 -4.742 1.00 82.56 99 LEU A CA 1
ATOM 764 C C . LEU A 1 99 ? 7.749 0.434 -6.015 1.00 82.56 99 LEU A C 1
ATOM 766 O O . LEU A 1 99 ? 8.598 0.446 -6.900 1.00 82.56 99 LEU A O 1
ATOM 770 N N . VAL A 1 100 ? 6.589 -0.218 -6.136 1.00 83.06 100 VAL A N 1
ATOM 771 C CA . VAL A 1 100 ? 6.219 -1.008 -7.323 1.00 83.06 100 VAL A CA 1
ATOM 772 C C . VAL A 1 100 ? 6.144 -0.138 -8.578 1.00 83.06 100 VAL A C 1
ATOM 774 O O . VAL A 1 100 ? 6.598 -0.570 -9.633 1.00 83.06 100 VAL A O 1
ATOM 777 N N . LEU A 1 101 ? 5.618 1.087 -8.472 1.00 83.25 101 LEU A N 1
ATOM 778 C CA . LEU A 1 101 ? 5.507 2.006 -9.606 1.00 83.25 101 LEU A CA 1
ATOM 779 C C . LEU A 1 101 ? 6.860 2.562 -10.055 1.00 83.25 101 LEU A C 1
ATOM 781 O O . LEU A 1 101 ? 7.080 2.766 -11.246 1.00 83.25 101 LEU A O 1
ATOM 785 N N . SER A 1 102 ? 7.764 2.803 -9.109 1.00 82.00 102 SER A N 1
ATOM 786 C CA . SER A 1 102 ? 9.077 3.375 -9.408 1.00 82.00 102 SER A CA 1
ATOM 787 C C . SER A 1 102 ? 10.055 2.326 -9.947 1.00 82.00 102 SER A C 1
ATOM 789 O O . SER A 1 102 ? 10.956 2.665 -10.708 1.00 82.00 102 SER A O 1
ATOM 791 N N . LEU A 1 103 ? 9.853 1.049 -9.608 1.00 82.75 103 LEU A N 1
ATOM 792 C CA . LEU A 1 103 ? 10.698 -0.083 -10.001 1.00 82.75 103 LEU A CA 1
ATOM 793 C C . LEU A 1 103 ? 10.918 -0.231 -11.526 1.00 82.75 103 LEU A C 1
ATOM 795 O O . LEU A 1 103 ? 12.075 -0.349 -11.939 1.00 82.75 103 LEU A O 1
ATOM 799 N N . PRO A 1 104 ? 9.888 -0.205 -12.400 1.00 84.88 104 PRO A N 1
ATOM 800 C CA . PRO A 1 104 ? 10.100 -0.296 -13.846 1.00 84.88 104 PRO A CA 1
ATOM 801 C C . PRO A 1 104 ? 10.940 0.865 -14.392 1.00 84.88 104 PRO A C 1
ATOM 803 O O . PRO A 1 104 ? 11.756 0.644 -15.289 1.00 84.88 104 PRO A O 1
ATOM 806 N N . MET A 1 105 ? 10.799 2.068 -13.820 1.00 82.88 105 MET A N 1
ATOM 807 C CA . MET A 1 105 ? 11.596 3.244 -14.178 1.00 82.88 105 MET A CA 1
ATOM 808 C C . MET A 1 105 ? 13.065 3.068 -13.777 1.00 82.88 105 MET A C 1
ATOM 810 O O . MET A 1 105 ? 13.965 3.352 -14.566 1.00 82.88 105 MET A O 1
ATOM 814 N N . THR A 1 106 ? 13.335 2.551 -12.576 1.00 83.12 106 THR A N 1
ATOM 815 C CA . THR A 1 106 ? 14.710 2.282 -12.143 1.00 83.12 106 THR A CA 1
ATOM 816 C C . THR A 1 106 ? 15.386 1.231 -13.007 1.00 83.12 106 THR A C 1
ATOM 818 O O . THR A 1 106 ? 16.542 1.411 -13.391 1.00 83.12 106 THR A O 1
ATOM 821 N N . ILE A 1 107 ? 14.666 0.160 -13.355 1.00 84.69 107 ILE A N 1
ATOM 822 C CA . ILE A 1 107 ? 15.176 -0.870 -14.266 1.00 84.69 107 ILE A CA 1
ATOM 823 C C . ILE A 1 107 ? 15.511 -0.258 -15.632 1.00 84.69 107 ILE A C 1
ATOM 825 O O . ILE A 1 107 ? 16.584 -0.546 -16.160 1.00 84.69 107 ILE A O 1
ATOM 829 N N . TYR A 1 108 ? 14.654 0.617 -16.172 1.00 84.06 108 TYR A N 1
ATOM 830 C CA . TYR A 1 108 ? 14.915 1.306 -17.441 1.00 84.06 108 TYR A CA 1
ATOM 831 C C . TYR A 1 108 ? 16.254 2.044 -17.424 1.00 84.06 108 TYR A C 1
ATOM 833 O O . TYR A 1 108 ? 17.103 1.797 -18.277 1.00 84.06 108 TYR A O 1
ATOM 841 N N . TYR A 1 109 ? 16.468 2.908 -16.428 1.00 82.31 109 TYR A N 1
ATOM 842 C CA . TYR A 1 109 ? 17.686 3.716 -16.341 1.00 82.31 109 TYR A CA 1
ATOM 843 C C . TYR A 1 109 ? 18.943 2.873 -16.149 1.00 82.31 109 TYR A C 1
ATOM 845 O O . TYR A 1 109 ? 19.978 3.186 -16.735 1.00 82.31 109 TYR A O 1
ATOM 853 N N . ILE A 1 110 ? 18.856 1.798 -15.361 1.00 83.56 110 ILE A N 1
ATOM 854 C CA . ILE A 1 110 ? 19.976 0.878 -15.155 1.00 83.56 110 ILE A CA 1
ATOM 855 C C . ILE A 1 110 ? 20.337 0.208 -16.480 1.00 83.56 110 ILE A C 1
ATOM 857 O O . ILE A 1 110 ? 21.475 0.315 -16.930 1.00 83.56 110 ILE A O 1
ATOM 861 N N . VAL A 1 111 ? 19.378 -0.457 -17.127 1.00 82.31 111 VAL A N 1
ATOM 862 C CA . VAL A 1 111 ? 19.670 -1.240 -18.332 1.00 82.31 111 VAL A CA 1
ATOM 863 C C . VAL A 1 111 ? 20.084 -0.325 -19.484 1.00 82.31 111 VAL A C 1
ATOM 865 O O . VAL A 1 111 ? 21.125 -0.568 -20.089 1.00 82.31 111 VAL A O 1
ATOM 868 N N . HIS A 1 112 ? 19.342 0.760 -19.733 1.00 78.00 112 HIS A N 1
ATOM 869 C CA . HIS A 1 112 ? 19.663 1.719 -20.790 1.00 78.00 112 HIS A CA 1
ATOM 870 C C . HIS A 1 112 ? 21.019 2.403 -20.553 1.00 78.00 112 HIS A C 1
ATOM 872 O O . HIS A 1 112 ? 21.805 2.558 -21.489 1.00 78.00 112 HIS A O 1
ATOM 878 N N . GLY A 1 113 ? 21.329 2.757 -19.299 1.00 76.44 113 GLY A N 1
ATOM 879 C CA . GLY A 1 113 ? 22.611 3.348 -18.916 1.00 76.44 113 GLY A CA 1
ATOM 880 C C . GLY A 1 113 ? 23.810 2.437 -19.198 1.00 76.44 113 GLY A C 1
ATOM 881 O O . GLY A 1 113 ? 24.869 2.931 -19.579 1.00 76.44 113 GLY A O 1
ATOM 882 N N . PHE A 1 114 ? 23.646 1.114 -19.085 1.00 78.81 114 PHE A N 1
ATOM 883 C CA . PHE A 1 114 ? 24.697 0.143 -19.410 1.00 78.81 114 PHE A CA 1
ATOM 884 C C . PHE A 1 114 ? 24.806 -0.175 -20.910 1.00 78.81 114 PHE A C 1
ATOM 886 O O . PHE A 1 114 ? 25.891 -0.506 -21.384 1.00 78.81 114 PHE A O 1
ATOM 893 N N . THR A 1 115 ? 23.722 -0.061 -21.682 1.00 74.19 115 THR A N 1
ATOM 894 C CA . THR A 1 115 ? 23.695 -0.438 -23.110 1.00 74.19 115 THR A CA 1
ATOM 895 C C . THR A 1 115 ? 24.004 0.695 -24.091 1.00 74.19 115 THR A C 1
ATOM 897 O O . THR A 1 115 ? 23.679 0.573 -25.267 1.00 74.19 115 THR A O 1
ATOM 900 N N . HIS A 1 116 ? 24.684 1.766 -23.672 1.00 65.62 116 HIS A N 1
ATOM 901 C CA . HIS A 1 116 ? 24.968 2.962 -24.489 1.00 65.62 116 HIS A CA 1
ATOM 902 C C . HIS A 1 116 ? 25.860 2.740 -25.746 1.00 65.62 116 HIS A C 1
ATOM 904 O O . HIS A 1 116 ? 26.332 3.694 -26.373 1.00 65.62 116 HIS A O 1
ATOM 910 N N . ILE A 1 117 ? 26.101 1.485 -26.141 1.00 65.19 117 ILE A N 1
ATOM 911 C CA . ILE A 1 117 ? 26.878 1.080 -27.314 1.00 65.19 117 ILE A CA 1
ATOM 912 C C . ILE A 1 117 ? 25.967 1.111 -28.551 1.00 65.19 117 ILE A C 1
ATOM 914 O O . ILE A 1 117 ? 25.170 0.209 -28.810 1.00 65.19 117 ILE A O 1
ATOM 918 N N . LYS A 1 118 ? 26.115 2.200 -29.311 1.00 59.78 118 LYS A N 1
ATOM 919 C CA . LYS A 1 118 ? 25.434 2.541 -30.568 1.00 59.78 118 LYS A CA 1
ATOM 920 C C . LYS A 1 118 ? 25.308 1.357 -31.539 1.00 59.78 118 LYS A C 1
ATOM 922 O O . LYS A 1 118 ? 26.269 1.044 -32.237 1.00 59.78 118 LYS A O 1
ATOM 927 N N . ARG A 1 119 ? 24.106 0.789 -31.686 1.00 57.44 119 ARG A N 1
ATOM 928 C CA . ARG A 1 119 ? 23.641 0.170 -32.944 1.00 57.44 119 ARG A CA 1
ATOM 929 C C . ARG A 1 119 ? 22.132 0.353 -33.085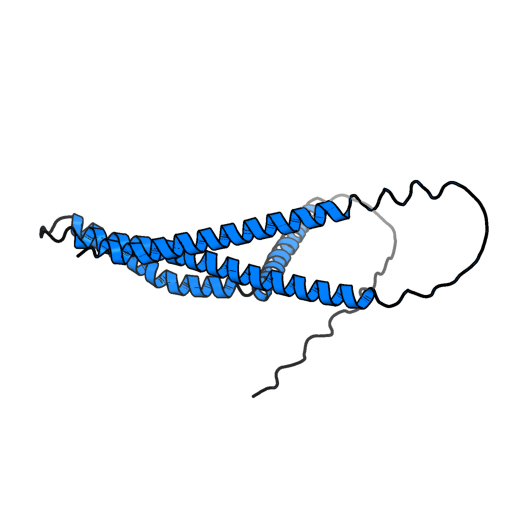 1.00 57.44 119 ARG A C 1
ATOM 931 O O . ARG A 1 119 ? 21.371 -0.258 -32.340 1.00 57.44 119 ARG A O 1
ATOM 938 N N . MET A 1 120 ? 21.716 1.161 -34.063 1.00 59.19 120 MET A N 1
ATOM 939 C CA . MET A 1 120 ? 20.312 1.266 -34.468 1.00 59.19 120 MET A CA 1
ATOM 940 C C . MET A 1 120 ? 19.840 -0.107 -34.958 1.00 59.19 120 MET A C 1
ATOM 942 O O . MET A 1 120 ? 20.352 -0.655 -35.931 1.00 59.19 120 MET A O 1
ATOM 946 N N . SER A 1 121 ? 18.920 -0.703 -34.213 1.00 71.44 121 SER A N 1
ATOM 947 C CA . SER A 1 121 ? 18.404 -2.057 -34.402 1.00 71.44 121 SER A CA 1
ATOM 948 C C . SER A 1 121 ? 16.994 -2.098 -33.814 1.00 71.44 121 SER A C 1
ATOM 950 O O . SER A 1 121 ? 16.643 -1.246 -33.004 1.00 71.44 121 SER A O 1
ATOM 952 N N . VAL A 1 122 ? 16.202 -3.118 -34.158 1.00 79.12 122 VAL A N 1
ATOM 953 C CA . VAL A 1 122 ? 14.855 -3.431 -33.624 1.00 79.12 122 VAL A CA 1
ATOM 954 C C . VAL A 1 122 ? 14.741 -3.292 -32.089 1.00 79.12 122 VAL A C 1
ATOM 956 O O . VAL A 1 122 ? 13.656 -3.086 -31.548 1.00 79.12 122 VAL A O 1
ATOM 959 N N . LYS A 1 123 ? 15.867 -3.356 -31.367 1.00 77.44 123 LYS A N 1
ATOM 960 C CA . LYS A 1 123 ? 15.968 -3.066 -29.930 1.00 77.44 123 LYS A CA 1
ATOM 961 C C . LYS A 1 123 ? 15.502 -1.652 -29.548 1.00 77.44 123 LYS A C 1
ATOM 963 O O . LYS A 1 123 ? 14.896 -1.509 -28.493 1.00 77.44 123 LYS A O 1
ATOM 968 N N . GLU A 1 124 ? 15.703 -0.650 -30.399 1.00 80.88 124 GLU A N 1
ATOM 969 C CA . GLU A 1 124 ? 15.309 0.742 -30.133 1.00 80.88 124 GLU A CA 1
ATOM 970 C C . GLU A 1 124 ? 13.784 0.895 -30.043 1.00 80.88 124 GLU A C 1
ATOM 972 O O . GLU A 1 124 ? 13.260 1.511 -29.120 1.00 80.88 124 GLU A O 1
ATOM 977 N N . ALA A 1 125 ? 13.044 0.235 -30.943 1.00 84.38 125 ALA A N 1
ATOM 978 C CA . ALA A 1 125 ? 11.581 0.248 -30.923 1.00 84.38 125 ALA A CA 1
ATOM 979 C C . ALA A 1 125 ? 11.014 -0.398 -29.645 1.00 84.38 125 ALA A C 1
ATOM 981 O O . ALA A 1 125 ? 10.020 0.065 -29.086 1.00 84.38 125 ALA A O 1
ATOM 982 N N . ARG A 1 126 ? 11.674 -1.449 -29.137 1.00 84.50 126 ARG A N 1
ATOM 983 C CA . ARG A 1 126 ? 11.318 -2.066 -27.849 1.00 84.50 126 ARG A CA 1
ATOM 984 C C . ARG A 1 126 ? 11.586 -1.128 -26.674 1.00 84.50 126 ARG A C 1
ATOM 986 O O . ARG A 1 126 ? 10.765 -1.068 -25.761 1.00 84.50 126 ARG A O 1
ATOM 993 N N . TRP A 1 127 ? 12.689 -0.382 -26.711 1.00 83.69 127 TRP A N 1
ATOM 994 C CA . TRP A 1 127 ? 12.988 0.630 -25.699 1.00 83.69 127 TRP A CA 1
ATOM 995 C C . TRP A 1 127 ? 11.983 1.780 -25.707 1.00 83.69 127 TRP A C 1
ATOM 997 O O . TRP A 1 127 ? 11.557 2.201 -24.635 1.00 83.69 127 TRP A O 1
ATOM 1007 N N . ALA A 1 128 ? 11.515 2.209 -26.881 1.00 85.19 128 ALA A N 1
ATOM 1008 C CA . ALA A 1 128 ? 10.462 3.215 -26.997 1.00 85.19 128 ALA A CA 1
ATOM 1009 C C . ALA A 1 128 ? 9.132 2.754 -26.368 1.00 85.19 128 ALA A C 1
ATOM 1011 O O . ALA A 1 128 ? 8.500 3.514 -25.632 1.00 85.19 128 ALA A O 1
ATOM 1012 N N . LEU A 1 129 ? 8.726 1.495 -26.585 1.00 87.00 129 LEU A N 1
ATOM 1013 C CA . LEU A 1 129 ? 7.549 0.922 -25.915 1.00 87.00 129 LEU A CA 1
ATOM 1014 C C . LEU A 1 129 ? 7.732 0.862 -24.395 1.00 87.00 129 LEU A C 1
ATOM 1016 O O . LEU A 1 129 ? 6.815 1.204 -23.651 1.00 87.00 129 LEU A O 1
ATOM 1020 N N . TYR A 1 130 ? 8.918 0.470 -23.926 1.00 86.31 130 TYR A N 1
ATOM 1021 C CA . TYR A 1 130 ? 9.214 0.436 -22.494 1.00 86.31 130 TYR A CA 1
ATOM 1022 C C . TYR A 1 130 ? 9.167 1.840 -21.875 1.00 86.31 130 TYR A C 1
ATOM 1024 O O . TYR A 1 130 ? 8.598 2.026 -20.802 1.00 86.31 130 TYR A O 1
ATOM 1032 N N . HIS A 1 131 ? 9.696 2.843 -22.577 1.00 83.88 131 HIS A N 1
ATOM 1033 C CA . HIS A 1 131 ? 9.630 4.239 -22.161 1.00 83.88 131 HIS A CA 1
ATOM 1034 C C . HIS A 1 131 ? 8.177 4.728 -22.025 1.00 83.88 131 HIS A C 1
ATOM 1036 O O . HIS A 1 131 ? 7.839 5.372 -21.032 1.00 83.88 131 HIS A O 1
ATOM 1042 N N . MET A 1 132 ? 7.293 4.362 -22.961 1.00 90.38 132 MET A N 1
ATOM 1043 C CA . MET A 1 132 ? 5.858 4.667 -22.862 1.00 90.38 132 MET A CA 1
ATOM 1044 C C . MET A 1 132 ? 5.208 4.014 -21.640 1.00 90.38 132 MET A C 1
ATOM 1046 O O . MET A 1 132 ? 4.452 4.670 -20.925 1.00 90.38 132 MET A O 1
ATOM 1050 N N . VAL A 1 133 ? 5.534 2.750 -21.353 1.00 88.62 133 VAL A N 1
ATOM 1051 C CA . VAL A 1 133 ? 5.052 2.070 -20.142 1.00 88.62 133 VAL A CA 1
ATOM 1052 C C . VAL A 1 133 ? 5.515 2.827 -18.896 1.00 88.62 133 VAL A C 1
ATOM 1054 O O . VAL A 1 133 ? 4.688 3.168 -18.056 1.00 88.62 133 VAL A O 1
ATOM 1057 N N . CYS A 1 134 ? 6.800 3.173 -18.792 1.00 87.00 134 CYS A N 1
ATOM 1058 C CA . CYS A 1 134 ? 7.319 3.968 -17.678 1.00 87.00 134 CYS A CA 1
ATOM 1059 C C . CYS A 1 134 ? 6.587 5.305 -17.496 1.00 87.00 134 CYS A C 1
ATOM 1061 O O . CYS A 1 134 ? 6.289 5.686 -16.365 1.00 87.00 134 CYS A O 1
ATOM 1063 N N . PHE A 1 135 ? 6.253 5.990 -18.592 1.00 87.25 135 PHE A N 1
ATOM 1064 C CA . PHE A 1 135 ? 5.502 7.241 -18.542 1.00 87.25 135 PHE A CA 1
ATOM 1065 C C . PHE A 1 135 ? 4.094 7.044 -17.958 1.00 87.25 135 PHE A C 1
ATOM 1067 O O . PHE A 1 135 ? 3.677 7.802 -17.086 1.00 87.25 135 PHE A O 1
ATOM 1074 N N . VAL A 1 136 ? 3.399 5.969 -18.350 1.00 90.56 136 VAL A N 1
ATOM 1075 C CA . VAL A 1 136 ? 2.096 5.595 -17.768 1.00 90.56 136 VAL A CA 1
ATOM 1076 C C . VAL A 1 136 ? 2.217 5.281 -16.275 1.00 90.56 136 VAL A C 1
ATOM 1078 O O . VAL A 1 136 ? 1.336 5.646 -15.499 1.00 90.56 136 VAL A O 1
ATOM 1081 N N . PHE A 1 137 ? 3.306 4.637 -15.845 1.00 86.69 137 PHE A N 1
ATOM 1082 C CA . PHE A 1 137 ? 3.569 4.368 -14.427 1.00 86.69 137 PHE A CA 1
ATOM 1083 C C . PHE A 1 137 ? 3.798 5.658 -13.620 1.00 86.69 137 PHE A C 1
ATOM 1085 O O . PHE A 1 137 ? 3.275 5.777 -12.511 1.00 86.69 137 PHE A O 1
ATOM 1092 N N . ILE A 1 138 ? 4.516 6.640 -14.177 1.00 85.25 138 ILE A N 1
ATOM 1093 C CA . ILE A 1 138 ? 4.680 7.966 -13.561 1.00 85.25 138 ILE A CA 1
ATOM 1094 C C . ILE A 1 138 ? 3.331 8.677 -13.451 1.00 85.25 138 ILE A C 1
ATOM 1096 O O . ILE A 1 138 ? 2.981 9.140 -12.367 1.00 85.25 138 ILE A O 1
ATOM 1100 N N . ASP A 1 139 ? 2.549 8.722 -14.527 1.00 87.44 139 ASP A N 1
ATOM 1101 C CA . ASP A 1 139 ? 1.244 9.391 -14.523 1.00 87.44 139 ASP A CA 1
ATOM 1102 C C . ASP A 1 139 ? 0.275 8.728 -13.524 1.00 87.44 139 ASP A C 1
ATOM 1104 O O . ASP A 1 139 ? -0.368 9.377 -12.693 1.00 87.44 139 ASP A O 1
ATOM 1108 N N . SER A 1 140 ? 0.298 7.392 -13.479 1.00 88.00 140 SER A N 1
ATOM 1109 C CA . SER A 1 140 ? -0.465 6.599 -12.513 1.00 88.00 140 SER A CA 1
ATOM 1110 C C . SER A 1 140 ? -0.066 6.879 -11.062 1.00 88.00 140 SER A C 1
ATOM 1112 O O . SER A 1 140 ? -0.889 6.689 -10.168 1.00 88.00 140 SER A O 1
ATOM 1114 N N . SER A 1 141 ? 1.154 7.352 -10.787 1.00 84.44 141 SER A N 1
ATOM 1115 C CA . SER A 1 141 ? 1.585 7.667 -9.418 1.00 84.44 141 SER A CA 1
ATOM 1116 C C . SER A 1 141 ? 0.744 8.786 -8.791 1.00 84.44 141 SER A C 1
ATOM 1118 O O . SER A 1 141 ? 0.366 8.697 -7.618 1.00 84.44 141 SER A O 1
ATOM 1120 N N . HIS A 1 142 ? 0.348 9.787 -9.583 1.00 84.38 142 HIS A N 1
ATOM 1121 C CA . HIS A 1 142 ? -0.538 10.863 -9.141 1.00 84.38 142 HIS A CA 1
ATOM 1122 C C . HIS A 1 142 ? -1.959 10.348 -8.887 1.00 84.38 142 HIS A C 1
ATOM 1124 O O . HIS A 1 142 ? -2.547 10.634 -7.839 1.00 84.38 142 HIS A O 1
ATOM 1130 N N . ALA A 1 143 ? -2.482 9.522 -9.799 1.00 89.12 143 ALA A N 1
ATOM 1131 C CA . ALA A 1 143 ? -3.795 8.897 -9.654 1.00 89.12 143 ALA A CA 1
ATOM 1132 C C . ALA A 1 143 ? -3.863 7.966 -8.432 1.00 89.12 143 ALA A C 1
ATOM 1134 O O . ALA A 1 143 ? -4.866 7.935 -7.722 1.00 89.12 143 ALA A O 1
ATOM 1135 N N . ILE A 1 144 ? -2.784 7.242 -8.136 1.00 83.19 144 ILE A N 1
ATOM 1136 C CA . ILE A 1 144 ? -2.693 6.364 -6.969 1.00 83.19 144 ILE A CA 1
ATOM 1137 C C . ILE A 1 144 ? -2.656 7.162 -5.678 1.00 83.19 144 ILE A C 1
ATOM 1139 O O . ILE A 1 144 ? -3.336 6.776 -4.731 1.00 83.19 144 ILE A O 1
ATOM 1143 N N . ASN A 1 145 ? -1.914 8.268 -5.619 1.00 82.50 145 ASN A N 1
ATOM 1144 C CA . ASN A 1 145 ? -1.953 9.144 -4.452 1.00 82.50 145 ASN A CA 1
ATOM 1145 C C . ASN A 1 145 ? -3.390 9.620 -4.198 1.00 82.50 145 ASN A C 1
ATOM 1147 O O . ASN A 1 145 ? -3.887 9.488 -3.080 1.00 82.50 145 ASN A O 1
ATOM 1151 N N . PHE A 1 146 ? -4.111 10.041 -5.243 1.00 84.81 146 PHE A N 1
ATOM 1152 C CA . PHE A 1 146 ? -5.536 10.368 -5.145 1.00 84.81 146 PHE A CA 1
ATOM 1153 C C . PHE A 1 146 ? -6.382 9.178 -4.665 1.00 84.81 146 PHE A C 1
ATOM 1155 O O . PHE A 1 146 ? -7.192 9.322 -3.749 1.00 84.81 146 PHE A O 1
ATOM 1162 N N . PHE A 1 147 ? -6.156 7.983 -5.211 1.00 82.12 147 PHE A N 1
ATOM 1163 C CA . PHE A 1 147 ? -6.858 6.766 -4.810 1.00 82.12 147 PHE A CA 1
ATOM 1164 C C . PHE A 1 147 ? -6.570 6.385 -3.352 1.00 82.12 147 PHE A C 1
ATOM 1166 O O . PHE A 1 147 ? -7.462 5.926 -2.640 1.00 82.12 147 PHE A O 1
ATOM 1173 N N . LEU A 1 148 ? -5.346 6.617 -2.875 1.00 78.81 148 LEU A N 1
ATOM 1174 C CA . LEU A 1 148 ? -4.939 6.424 -1.491 1.00 78.81 148 LEU A CA 1
ATOM 1175 C C . LEU A 1 148 ? -5.623 7.432 -0.581 1.00 78.81 148 LEU A C 1
ATOM 1177 O O . LEU A 1 148 ? -6.159 7.009 0.437 1.00 78.81 148 LEU A O 1
ATOM 1181 N N . TYR A 1 149 ? -5.690 8.717 -0.933 1.00 79.81 149 TYR A N 1
ATOM 1182 C CA . TYR A 1 149 ? -6.457 9.705 -0.164 1.00 79.81 149 TYR A CA 1
ATOM 1183 C C . TYR A 1 149 ? -7.948 9.355 -0.124 1.00 79.81 149 TYR A C 1
ATOM 1185 O O . TYR A 1 149 ? -8.553 9.323 0.952 1.00 79.81 149 TYR A O 1
ATOM 1193 N N . PHE A 1 150 ? -8.517 8.990 -1.273 1.00 76.88 150 PHE A N 1
ATOM 1194 C CA . PHE A 1 150 ? -9.905 8.560 -1.409 1.00 76.88 150 PHE A CA 1
ATOM 1195 C C . PHE A 1 150 ? -10.209 7.329 -0.556 1.00 76.88 150 PHE A C 1
ATOM 1197 O O . PHE A 1 150 ? -11.188 7.286 0.190 1.00 76.88 150 PHE A O 1
ATOM 1204 N N . CYS A 1 151 ? -9.322 6.339 -0.596 1.00 69.56 151 CYS A N 1
ATOM 1205 C CA . CYS A 1 151 ? -9.388 5.205 0.296 1.00 69.56 151 CYS A CA 1
ATOM 1206 C C . CYS A 1 151 ? -9.253 5.701 1.749 1.00 69.56 151 CYS A C 1
ATOM 1208 O O . CYS A 1 151 ? -10.041 5.352 2.619 1.00 69.56 151 CYS A O 1
ATOM 1210 N N . THR A 1 152 ? -8.276 6.511 2.101 1.00 70.75 152 THR A N 1
ATOM 1211 C CA . THR A 1 152 ? -8.005 6.891 3.503 1.00 70.75 152 THR A CA 1
ATOM 1212 C C . THR A 1 152 ? -9.168 7.584 4.188 1.00 70.75 152 THR A C 1
ATOM 1214 O O . THR A 1 152 ? -9.342 7.416 5.397 1.00 70.75 152 THR A O 1
ATOM 1217 N N . ALA A 1 153 ? -10.017 8.274 3.426 1.00 76.75 153 ALA A N 1
ATOM 1218 C CA . ALA A 1 153 ? -11.287 8.801 3.891 1.00 76.75 153 ALA A CA 1
ATOM 1219 C C . ALA A 1 153 ? -12.217 7.662 4.361 1.00 76.75 153 ALA A C 1
ATOM 1221 O O . ALA A 1 153 ? -13.121 7.193 3.672 1.00 76.75 153 ALA A O 1
ATOM 1222 N N . LYS A 1 154 ? -12.010 7.216 5.602 1.00 69.44 154 LYS A N 1
ATOM 1223 C CA . LYS A 1 154 ? -12.731 6.116 6.251 1.00 69.44 154 LYS A CA 1
ATOM 1224 C C . LYS A 1 154 ? -14.239 6.373 6.264 1.00 69.44 154 LYS A C 1
ATOM 1226 O O . LYS A 1 154 ? -15.027 5.463 6.027 1.00 69.44 154 LYS A O 1
ATOM 1231 N N . ARG A 1 155 ? -14.633 7.639 6.458 1.00 66.25 155 ARG A N 1
ATOM 1232 C CA . ARG A 1 155 ? -16.023 8.098 6.321 1.00 66.25 155 ARG A CA 1
ATOM 1233 C C . ARG A 1 155 ? -16.564 7.882 4.909 1.00 66.25 155 ARG A C 1
ATOM 1235 O O . ARG A 1 155 ? -17.691 7.422 4.773 1.00 66.25 155 ARG A O 1
ATOM 1242 N N . PHE A 1 156 ? -15.763 8.158 3.885 1.00 69.38 156 PHE A N 1
ATOM 1243 C CA . PHE A 1 156 ? -16.167 7.994 2.496 1.00 69.38 156 PHE A CA 1
ATOM 1244 C C . PHE A 1 156 ? -16.378 6.517 2.142 1.00 69.38 156 PHE A C 1
ATOM 1246 O O . PHE A 1 156 ? -17.427 6.177 1.604 1.00 69.38 156 PHE A O 1
ATOM 1253 N N . ARG A 1 157 ? -15.465 5.613 2.536 1.00 78.56 157 ARG A N 1
ATOM 1254 C CA . ARG A 1 157 ? -15.653 4.164 2.303 1.00 78.56 157 ARG A CA 1
ATOM 1255 C C . ARG A 1 157 ? -16.931 3.632 2.943 1.00 78.56 157 ARG A C 1
ATOM 1257 O O . ARG A 1 157 ? -17.663 2.890 2.297 1.00 78.56 157 ARG A O 1
ATOM 1264 N N . THR A 1 158 ? -17.221 4.014 4.188 1.00 77.00 158 THR A N 1
ATOM 1265 C CA . THR A 1 158 ? -18.442 3.570 4.877 1.00 77.00 158 THR A CA 1
ATOM 1266 C C . THR A 1 158 ? -19.700 4.056 4.158 1.00 77.00 158 THR A C 1
ATOM 1268 O O . THR A 1 158 ? -20.648 3.288 4.009 1.00 77.00 158 THR A O 1
ATOM 1271 N N . GLN A 1 159 ? -19.706 5.300 3.672 1.00 79.69 159 GLN A N 1
ATOM 1272 C CA . GLN A 1 159 ? -20.831 5.840 2.904 1.00 79.69 159 GLN A CA 1
ATOM 1273 C C . GLN A 1 159 ? -20.959 5.176 1.526 1.00 79.69 159 GLN A C 1
ATOM 1275 O O . GLN A 1 159 ? -22.057 4.788 1.135 1.00 79.69 159 GLN A O 1
ATOM 1280 N N . LEU A 1 160 ? -19.845 4.963 0.821 1.00 79.56 160 LEU A N 1
ATOM 1281 C CA . LEU A 1 160 ? -19.817 4.290 -0.477 1.00 79.56 160 LEU A CA 1
ATOM 1282 C C . LEU A 1 160 ? -20.328 2.849 -0.368 1.00 79.56 160 LEU A C 1
ATOM 1284 O O . LEU A 1 160 ? -21.217 2.458 -1.118 1.00 79.56 160 LEU A O 1
ATOM 1288 N N . ILE A 1 161 ? -19.827 2.079 0.604 1.00 83.25 161 ILE A N 1
ATOM 1289 C CA . ILE A 1 161 ? -20.301 0.716 0.871 1.00 83.25 161 ILE A CA 1
ATOM 1290 C C . ILE A 1 161 ? -21.783 0.749 1.230 1.00 83.25 161 ILE A C 1
ATOM 1292 O O . ILE A 1 161 ? -22.548 -0.044 0.699 1.00 83.25 161 ILE A O 1
ATOM 1296 N N . ARG A 1 162 ? -22.235 1.691 2.066 1.00 83.56 162 ARG A N 1
ATOM 1297 C CA . ARG A 1 162 ? -23.661 1.814 2.390 1.00 83.56 162 ARG A CA 1
ATOM 1298 C C . ARG A 1 162 ? -24.512 2.018 1.133 1.00 83.56 162 ARG A C 1
ATOM 1300 O O . ARG A 1 162 ? -25.536 1.356 1.013 1.00 83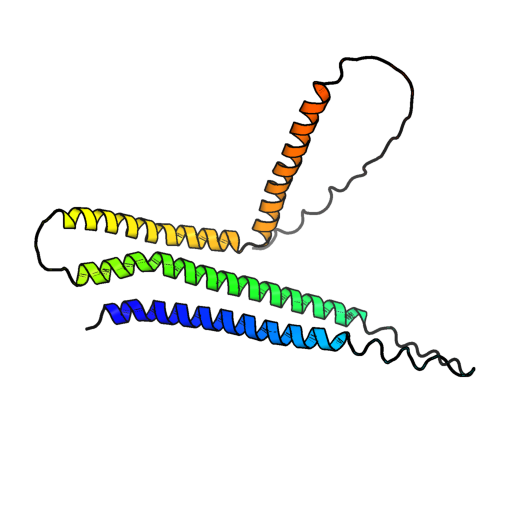.56 162 ARG A O 1
ATOM 1307 N N . ILE A 1 163 ? -24.077 2.859 0.194 1.00 86.00 163 ILE A N 1
ATOM 1308 C CA . ILE A 1 163 ? -24.779 3.117 -1.074 1.00 86.00 163 ILE A CA 1
ATOM 1309 C C . ILE A 1 163 ? -24.750 1.888 -1.998 1.00 86.00 163 ILE A C 1
ATOM 1311 O O . ILE A 1 163 ? -25.789 1.496 -2.534 1.00 86.00 163 ILE A O 1
ATOM 1315 N N . VAL A 1 164 ? -23.585 1.259 -2.172 1.00 85.06 164 VAL A N 1
ATOM 1316 C CA . VAL A 1 164 ? -23.407 0.085 -3.044 1.00 85.06 164 VAL A CA 1
ATOM 1317 C C . VAL A 1 164 ? -24.190 -1.115 -2.507 1.00 85.06 164 VAL A C 1
ATOM 1319 O O . VAL A 1 164 ? -24.944 -1.745 -3.248 1.00 85.06 164 VAL A O 1
ATOM 1322 N N . THR A 1 165 ? -24.098 -1.389 -1.206 1.00 83.50 165 THR A N 1
ATOM 1323 C CA . THR A 1 165 ? -24.799 -2.503 -0.558 1.00 83.50 165 THR A CA 1
ATOM 1324 C C . THR A 1 165 ? -26.310 -2.263 -0.492 1.00 83.50 165 THR A C 1
ATOM 1326 O O . THR A 1 165 ? -27.071 -3.215 -0.657 1.00 83.50 165 THR A O 1
ATOM 1329 N N . TRP A 1 166 ? -26.783 -1.014 -0.341 1.00 77.62 166 TRP A N 1
ATOM 1330 C CA . TRP A 1 166 ? -28.214 -0.699 -0.492 1.00 77.62 166 TRP A CA 1
ATOM 1331 C C . TRP A 1 166 ? -28.721 -1.026 -1.895 1.00 77.62 166 TRP A C 1
ATOM 1333 O O . TRP A 1 166 ? -29.789 -1.618 -2.041 1.00 77.62 166 TRP A O 1
ATOM 1343 N N . ARG A 1 167 ? -27.951 -0.692 -2.937 1.00 71.31 167 ARG A N 1
ATOM 1344 C CA . ARG A 1 167 ? -28.323 -1.032 -4.315 1.00 71.31 167 ARG A CA 1
ATOM 1345 C C . ARG A 1 167 ? -28.317 -2.540 -4.560 1.00 71.31 167 ARG A C 1
ATOM 1347 O O . ARG A 1 167 ? -29.274 -3.037 -5.147 1.00 71.31 167 ARG A O 1
ATOM 1354 N N . ALA A 1 168 ? -27.335 -3.272 -4.033 1.00 70.81 168 ALA A N 1
ATOM 1355 C CA . ALA A 1 168 ? -27.286 -4.733 -4.122 1.00 70.81 168 ALA A CA 1
ATOM 1356 C C . ALA A 1 168 ? -28.467 -5.414 -3.393 1.00 70.81 168 ALA A C 1
ATOM 1358 O O . ALA A 1 168 ? -29.121 -6.296 -3.952 1.00 70.81 168 ALA A O 1
ATOM 1359 N N . ALA A 1 169 ? -28.809 -4.962 -2.182 1.00 70.12 169 ALA A N 1
ATOM 1360 C CA . ALA A 1 169 ? -29.931 -5.502 -1.409 1.00 70.12 169 ALA A CA 1
ATOM 1361 C C . ALA A 1 169 ? -31.303 -5.174 -2.031 1.00 70.12 169 ALA A C 1
ATOM 1363 O O . ALA A 1 169 ? -32.224 -5.994 -1.985 1.00 70.12 169 ALA A O 1
ATOM 1364 N N . CYS A 1 170 ? -31.452 -3.992 -2.636 1.00 64.44 170 CYS A N 1
ATOM 1365 C CA . CYS A 1 170 ? -32.661 -3.618 -3.370 1.00 64.44 170 CYS A CA 1
ATOM 1366 C C . CYS A 1 170 ? -32.791 -4.369 -4.706 1.00 64.44 170 CYS A C 1
ATOM 1368 O O . CYS A 1 170 ? -33.908 -4.703 -5.103 1.00 64.44 170 CYS A O 1
ATOM 1370 N N . TRP A 1 171 ? -31.681 -4.684 -5.384 1.00 63.88 171 TRP A N 1
ATOM 1371 C CA . TRP A 1 171 ? -31.694 -5.514 -6.595 1.00 63.88 171 TRP A CA 1
ATOM 1372 C C . TRP A 1 171 ? -32.102 -6.961 -6.315 1.00 63.88 171 TRP A C 1
ATOM 1374 O O . TRP A 1 171 ? -32.949 -7.485 -7.041 1.00 63.88 171 TRP A O 1
ATOM 1384 N N . GLY A 1 172 ? -31.619 -7.563 -5.222 1.00 64.25 172 GLY A N 1
ATOM 1385 C CA . GLY A 1 172 ? -32.044 -8.904 -4.803 1.00 64.25 172 GLY A CA 1
ATOM 1386 C C . GLY A 1 172 ? -33.560 -9.004 -4.587 1.00 64.25 172 GLY A C 1
ATOM 1387 O O . GLY A 1 172 ? -34.207 -9.891 -5.134 1.00 64.25 172 GLY A O 1
ATOM 1388 N N . ARG A 1 173 ? -34.168 -8.027 -3.893 1.00 59.88 173 ARG A N 1
ATOM 1389 C CA . ARG A 1 173 ? -35.629 -8.018 -3.656 1.00 59.88 173 ARG A CA 1
ATOM 1390 C C . ARG A 1 173 ? -36.459 -7.775 -4.918 1.00 59.88 173 ARG A C 1
ATOM 1392 O O . ARG A 1 173 ? -37.612 -8.205 -4.979 1.00 59.88 173 ARG A O 1
ATOM 1399 N N . ARG A 1 174 ? -35.911 -7.080 -5.921 1.00 61.69 174 ARG A N 1
ATOM 1400 C CA . ARG A 1 174 ? -36.633 -6.780 -7.168 1.00 61.69 174 ARG A CA 1
ATOM 1401 C C . ARG A 1 174 ? -36.743 -8.002 -8.080 1.00 61.69 174 ARG A C 1
ATOM 1403 O O . ARG A 1 174 ? -37.772 -8.152 -8.733 1.00 61.69 174 ARG A O 1
ATOM 1410 N N . MET A 1 175 ? -35.740 -8.884 -8.095 1.00 60.78 175 MET A N 1
ATOM 1411 C CA . MET A 1 175 ? -35.812 -10.140 -8.853 1.00 60.78 175 MET A CA 1
ATOM 1412 C C . MET A 1 175 ? -36.776 -11.148 -8.222 1.00 60.78 175 MET A C 1
ATOM 1414 O O . MET A 1 175 ? -37.588 -11.729 -8.937 1.00 60.78 175 MET A O 1
ATOM 1418 N N . THR A 1 176 ? -36.777 -11.303 -6.894 1.00 60.00 176 THR A N 1
ATOM 1419 C CA . THR A 1 176 ? -37.682 -12.260 -6.229 1.00 60.00 176 THR A CA 1
ATOM 1420 C C . THR A 1 176 ? -39.156 -11.876 -6.402 1.00 60.00 176 THR A C 1
ATOM 1422 O O . THR A 1 176 ? -40.010 -12.747 -6.549 1.00 60.00 176 THR A O 1
ATOM 1425 N N . ARG A 1 177 ? -39.468 -10.572 -6.490 1.00 55.50 177 ARG A N 1
ATOM 1426 C CA . ARG A 1 177 ? -40.829 -10.104 -6.807 1.00 55.50 177 ARG A CA 1
ATOM 1427 C C . ARG A 1 177 ? -41.285 -10.416 -8.233 1.00 55.50 177 ARG A C 1
ATOM 1429 O O . ARG A 1 177 ? -42.485 -10.429 -8.452 1.00 55.50 177 ARG A O 1
ATOM 1436 N N . ARG A 1 178 ? -40.386 -10.667 -9.191 1.00 55.81 178 ARG A N 1
ATOM 1437 C CA . ARG A 1 178 ? -40.775 -11.082 -10.553 1.00 55.81 178 ARG A CA 1
ATOM 1438 C C . ARG A 1 178 ? -41.000 -12.590 -10.680 1.00 55.81 178 ARG A C 1
ATOM 1440 O O . ARG A 1 178 ? -41.797 -12.987 -11.518 1.00 55.81 178 ARG A O 1
ATOM 1447 N N . ALA A 1 179 ? -40.363 -13.407 -9.841 1.00 58.88 179 ALA A N 1
ATOM 1448 C CA . ALA A 1 179 ? -40.569 -14.857 -9.843 1.00 58.88 179 ALA A CA 1
ATOM 1449 C C . ALA A 1 179 ? -41.942 -15.261 -9.266 1.00 58.88 179 ALA A C 1
ATOM 1451 O O . ALA A 1 179 ? -42.594 -16.142 -9.814 1.00 58.88 179 ALA A O 1
ATOM 1452 N N . ASN A 1 180 ? -42.431 -14.575 -8.224 1.00 57.25 180 ASN A N 1
ATOM 1453 C CA . ASN A 1 180 ? -43.723 -14.920 -7.610 1.00 57.25 180 ASN A CA 1
ATOM 1454 C C . ASN A 1 180 ? -44.957 -14.474 -8.413 1.00 57.25 180 ASN A C 1
ATOM 1456 O O . ASN A 1 180 ? -46.024 -15.052 -8.238 1.00 57.25 180 ASN A O 1
ATOM 1460 N N . THR A 1 181 ? -44.847 -13.484 -9.303 1.00 57.50 181 THR A N 1
ATOM 1461 C CA . THR A 1 181 ? -45.997 -13.028 -10.111 1.00 57.50 181 THR A CA 1
ATOM 1462 C C . THR A 1 181 ? -46.210 -13.865 -11.376 1.00 57.50 181 THR A C 1
ATOM 1464 O O . THR A 1 181 ? -47.241 -13.730 -12.021 1.00 57.50 181 THR A O 1
ATOM 1467 N N . ALA A 1 182 ? -45.271 -14.750 -11.731 1.00 58.62 182 ALA A N 1
ATOM 1468 C CA . ALA A 1 182 ? -45.398 -15.635 -12.892 1.00 58.62 182 ALA A CA 1
ATOM 1469 C C . ALA A 1 182 ? -46.050 -16.998 -12.568 1.00 58.62 182 ALA A C 1
ATOM 1471 O O . ALA A 1 182 ? -46.347 -17.750 -13.489 1.00 58.62 182 ALA A O 1
ATOM 1472 N N . GLY A 1 183 ? -46.281 -17.320 -11.286 1.00 57.72 183 GLY A N 1
ATOM 1473 C CA . GLY A 1 183 ? -46.829 -18.615 -10.850 1.00 57.72 183 GLY A CA 1
ATOM 1474 C C . GLY A 1 183 ? -48.240 -18.583 -10.253 1.00 57.72 183 GLY A C 1
ATOM 1475 O O . GLY A 1 183 ? -48.768 -19.633 -9.911 1.00 57.72 183 GLY A O 1
ATOM 1476 N N . SER A 1 184 ? -48.868 -17.412 -10.111 1.00 53.03 184 SER A N 1
ATOM 1477 C CA . SER A 1 184 ? -50.180 -17.285 -9.461 1.00 53.03 184 SER A CA 1
ATOM 1478 C C . SER A 1 184 ? -51.294 -17.068 -10.482 1.00 53.03 184 SER A C 1
ATOM 1480 O O . SER A 1 184 ? -51.889 -15.995 -10.543 1.00 53.03 184 SER A O 1
ATOM 1482 N N . ASN A 1 185 ? -51.581 -18.096 -11.280 1.00 55.53 185 ASN A N 1
ATOM 1483 C CA . ASN A 1 185 ? -52.854 -18.211 -11.987 1.00 55.53 185 ASN A CA 1
ATOM 1484 C C . ASN A 1 185 ? -53.501 -19.531 -11.548 1.00 55.53 185 ASN A C 1
ATOM 1486 O O . ASN A 1 185 ? -53.172 -20.590 -12.074 1.00 55.53 185 ASN A O 1
ATOM 1490 N N . GLY A 1 186 ? -54.341 -19.475 -10.511 1.00 55.03 186 GLY A N 1
ATOM 1491 C CA . GLY A 1 186 ? -54.980 -20.673 -9.966 1.00 55.03 186 GLY A CA 1
ATOM 1492 C C . GLY A 1 186 ? -55.674 -20.481 -8.619 1.00 55.03 186 GLY A C 1
ATOM 1493 O O . GLY A 1 186 ? -55.224 -21.042 -7.634 1.00 55.03 186 GLY A O 1
ATOM 1494 N N . ASN A 1 187 ? -56.788 -19.744 -8.647 1.00 54.78 187 ASN A N 1
ATOM 1495 C CA . ASN A 1 187 ? -58.013 -19.941 -7.856 1.00 54.78 187 ASN A CA 1
ATOM 1496 C C . ASN A 1 187 ? -58.038 -19.771 -6.323 1.00 54.78 187 ASN A C 1
ATOM 1498 O O . ASN A 1 187 ? -57.306 -20.421 -5.591 1.00 54.78 187 ASN A O 1
ATOM 1502 N N . HIS A 1 188 ? -59.100 -19.057 -5.902 1.00 49.47 188 HIS A N 1
ATOM 1503 C CA . HIS A 1 188 ? -59.815 -19.151 -4.617 1.00 49.47 188 HIS A CA 1
ATOM 1504 C C . HIS A 1 188 ? -59.050 -18.740 -3.346 1.00 49.47 188 HIS A C 1
ATOM 1506 O O . HIS A 1 188 ? -57.880 -19.024 -3.176 1.00 49.47 188 HIS A O 1
ATOM 1512 N N . ALA A 1 189 ? -59.647 -18.174 -2.308 1.00 52.56 189 ALA A N 1
ATOM 1513 C CA . ALA A 1 189 ? -60.828 -17.359 -2.082 1.00 52.56 189 ALA A CA 1
ATOM 1514 C C . ALA A 1 189 ? -60.703 -16.917 -0.614 1.00 52.56 189 ALA A C 1
ATOM 1516 O O . ALA A 1 189 ? -60.263 -17.690 0.229 1.00 52.56 189 ALA A O 1
ATOM 1517 N N . ASP A 1 190 ? -61.159 -15.699 -0.360 1.00 54.00 190 ASP A N 1
ATOM 1518 C CA . ASP A 1 190 ? -61.816 -15.287 0.877 1.00 54.00 190 ASP A CA 1
ATOM 1519 C C . ASP A 1 190 ? -61.009 -15.014 2.172 1.00 54.00 190 ASP A C 1
ATOM 1521 O O . ASP A 1 190 ? -60.189 -15.789 2.653 1.00 54.00 190 ASP A O 1
ATOM 1525 N N . SER A 1 191 ? -61.404 -13.881 2.759 1.00 49.59 191 SER A N 1
ATOM 1526 C CA . SER A 1 191 ? -61.423 -13.530 4.179 1.00 49.59 191 SER A CA 1
ATOM 1527 C C . SER A 1 191 ? -60.126 -13.204 4.934 1.00 49.59 191 SER A C 1
ATOM 1529 O O . SER A 1 191 ? -59.447 -14.045 5.506 1.00 49.59 191 SER A O 1
ATOM 1531 N N . GLY A 1 192 ? -59.925 -11.888 5.087 1.00 50.56 192 GLY A N 1
ATOM 1532 C CA . GLY A 1 192 ? -59.961 -11.257 6.411 1.00 50.56 192 GLY A CA 1
ATOM 1533 C C . GLY A 1 192 ? -58.723 -11.383 7.301 1.00 50.56 192 GLY A C 1
ATOM 1534 O O . GLY A 1 192 ? -58.570 -12.359 8.014 1.00 50.56 192 GLY A O 1
ATOM 1535 N N . ALA A 1 193 ? -57.932 -10.309 7.390 1.00 47.03 193 ALA A N 1
ATOM 1536 C CA . ALA A 1 193 ? -57.609 -9.669 8.672 1.00 47.03 193 ALA A CA 1
ATOM 1537 C C . ALA A 1 193 ? -56.680 -8.467 8.471 1.00 47.03 193 ALA A C 1
ATOM 1539 O O . ALA A 1 193 ? -55.565 -8.551 7.963 1.00 47.03 193 ALA A O 1
ATOM 1540 N N . SER A 1 194 ? -57.185 -7.333 8.939 1.00 56.00 194 SER A N 1
ATOM 1541 C CA . SER A 1 194 ? -56.495 -6.076 9.178 1.00 56.00 194 SER A CA 1
ATOM 1542 C C . SER A 1 194 ? -55.320 -6.244 10.145 1.00 56.00 194 SER A C 1
ATOM 1544 O O . SER A 1 194 ? -55.539 -6.610 11.295 1.00 56.00 194 SER A O 1
ATOM 1546 N N . VAL A 1 195 ? -54.117 -5.818 9.747 1.00 54.47 195 VAL A N 1
ATOM 1547 C CA . VAL A 1 195 ? -53.103 -5.314 10.689 1.00 54.47 195 VAL A CA 1
ATOM 1548 C C . VAL A 1 195 ? -52.441 -4.069 10.093 1.00 54.47 195 VAL A C 1
ATOM 1550 O O . VAL A 1 195 ? -51.586 -4.138 9.213 1.00 54.47 195 VAL A O 1
ATOM 1553 N N . LYS A 1 196 ? -52.868 -2.904 10.591 1.00 51.00 196 LYS A N 1
ATOM 1554 C CA . LYS A 1 196 ? -52.170 -1.621 10.461 1.00 51.00 196 LYS A CA 1
ATOM 1555 C C . LYS A 1 196 ? -50.891 -1.673 11.301 1.00 51.00 196 LYS A C 1
ATOM 1557 O O . LYS A 1 196 ? -50.975 -1.773 12.520 1.00 51.00 196 LYS A O 1
ATOM 1562 N N . THR A 1 197 ? -49.727 -1.498 10.684 1.00 45.50 197 THR A N 1
ATOM 1563 C CA . THR A 1 197 ? -48.505 -1.098 11.399 1.00 45.50 197 THR A CA 1
ATOM 1564 C C . THR A 1 197 ? -48.065 0.279 10.928 1.00 45.50 197 THR A C 1
ATOM 1566 O O . THR A 1 197 ? -47.558 0.446 9.819 1.00 45.50 197 THR A O 1
ATOM 1569 N N . ASN A 1 198 ? -48.290 1.260 11.802 1.00 49.25 198 ASN A N 1
ATOM 1570 C CA . ASN A 1 198 ? -47.737 2.606 11.741 1.00 49.25 198 ASN A CA 1
ATOM 1571 C C . ASN A 1 198 ? -46.203 2.543 11.784 1.00 49.25 198 ASN A C 1
ATOM 1573 O O . ASN A 1 198 ? -45.634 2.091 12.775 1.00 49.25 198 ASN A O 1
ATOM 1577 N N . CYS A 1 199 ? -45.536 3.066 10.755 1.00 41.91 199 CYS A N 1
ATOM 1578 C CA . CYS A 1 199 ? -44.130 3.452 10.839 1.00 41.91 199 CYS A CA 1
ATOM 1579 C C . CYS A 1 199 ? -44.048 4.973 10.968 1.00 41.91 199 CYS A C 1
ATOM 1581 O O . CYS A 1 199 ? -44.102 5.714 9.991 1.00 41.91 199 CYS A O 1
ATOM 1583 N N . THR A 1 200 ? -43.939 5.418 12.214 1.00 50.44 200 THR A N 1
ATOM 1584 C CA . THR A 1 200 ? -43.614 6.784 12.613 1.00 50.44 200 THR A CA 1
ATOM 1585 C C . THR A 1 200 ? -42.166 7.127 12.259 1.00 50.44 200 THR A C 1
ATOM 1587 O O . THR A 1 200 ? -41.231 6.499 12.746 1.00 50.44 200 THR A O 1
ATOM 1590 N N . ASN A 1 201 ? -42.024 8.140 11.406 1.00 53.94 201 ASN A N 1
ATOM 1591 C CA . ASN A 1 201 ? -41.048 9.233 11.430 1.00 53.94 201 ASN A CA 1
ATOM 1592 C C . ASN A 1 201 ? -39.689 8.984 12.106 1.00 53.94 201 ASN A C 1
ATOM 1594 O O . ASN A 1 201 ? -39.572 8.928 13.327 1.00 53.94 201 ASN A O 1
ATOM 1598 N N . SER A 1 202 ? -38.626 9.012 11.302 1.00 46.59 202 SER A N 1
ATOM 1599 C CA . SER A 1 202 ? -37.269 9.346 11.753 1.00 46.59 202 SER A CA 1
ATOM 1600 C C . SER A 1 202 ? -36.492 9.993 10.603 1.00 46.59 202 SER A C 1
ATOM 1602 O O . SER A 1 202 ? -35.592 9.393 10.021 1.00 46.59 202 SER A O 1
ATOM 1604 N N . THR A 1 203 ? -36.860 11.234 10.275 1.00 48.66 203 THR A N 1
ATOM 1605 C CA . THR A 1 203 ? -36.078 12.115 9.394 1.00 48.66 203 THR A CA 1
ATOM 1606 C C . THR A 1 203 ? -35.988 13.492 10.039 1.00 48.66 203 THR A C 1
ATOM 1608 O O . THR A 1 203 ? -36.649 14.438 9.629 1.00 48.66 203 THR A O 1
ATOM 1611 N N . LEU A 1 204 ? -35.215 13.604 11.116 1.00 50.00 204 LEU A N 1
ATOM 1612 C CA . LEU A 1 204 ? -34.882 14.899 11.700 1.00 50.00 204 LEU A CA 1
ATOM 1613 C C . LEU A 1 204 ? -33.570 14.754 12.463 1.00 50.00 204 LEU A C 1
ATOM 1615 O O . LEU A 1 204 ? -33.537 14.034 13.452 1.00 50.00 204 LEU A O 1
ATOM 1619 N N . LEU A 1 205 ? -32.516 15.387 11.930 1.00 47.25 205 LEU A N 1
ATOM 1620 C CA . LEU A 1 205 ? -31.223 15.760 12.541 1.00 47.25 205 LEU A CA 1
ATOM 1621 C C . LEU A 1 205 ? -30.043 15.482 11.600 1.00 47.25 205 LEU A C 1
ATOM 1623 O O . LEU A 1 205 ? -29.334 14.494 11.757 1.00 47.25 205 LEU A O 1
ATOM 1627 N N . SER A 1 206 ? -29.793 16.395 10.655 1.00 42.91 206 SER A N 1
ATOM 1628 C CA . SER A 1 206 ? -28.427 16.871 10.378 1.00 42.91 206 SER A CA 1
ATOM 1629 C C . SER A 1 206 ? -28.458 18.096 9.455 1.00 42.91 206 SER A C 1
ATOM 1631 O O . SER A 1 206 ? -28.270 17.998 8.248 1.00 42.91 206 S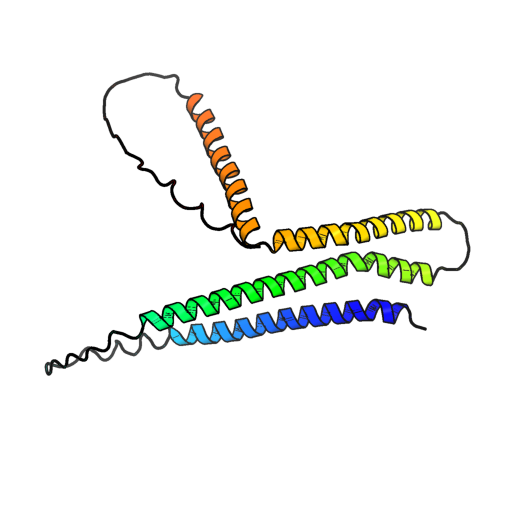ER A O 1
ATOM 1633 N N . ALA A 1 207 ? -28.728 19.263 10.032 1.00 50.78 207 ALA A N 1
ATOM 1634 C CA . ALA A 1 207 ? -28.359 20.547 9.449 1.00 50.78 207 ALA A CA 1
ATOM 1635 C C . ALA A 1 207 ? -27.853 21.417 10.601 1.00 50.78 207 ALA A C 1
ATOM 1637 O O . ALA A 1 207 ? -28.619 22.104 11.267 1.00 50.78 207 ALA A O 1
ATOM 1638 N N . SER A 1 208 ? -26.567 21.282 10.914 1.00 56.97 208 SER A N 1
ATOM 1639 C CA . SER A 1 208 ? -25.860 22.219 11.778 1.00 56.97 208 SER A CA 1
ATOM 1640 C C . SER A 1 208 ? -24.386 22.236 11.389 1.00 56.97 208 SER A C 1
ATOM 1642 O O . SER A 1 208 ? -23.788 21.180 11.177 1.00 56.97 208 SER A O 1
ATOM 1644 N N . SER A 1 209 ? -23.847 23.451 11.317 1.00 50.94 209 SER A N 1
ATOM 1645 C CA . SER A 1 209 ? -22.446 23.831 11.102 1.00 50.94 209 SER A CA 1
ATOM 1646 C C . SER A 1 209 ? -21.918 23.871 9.666 1.00 50.94 209 SER A C 1
ATOM 1648 O O . SER A 1 209 ? -21.268 22.946 9.190 1.00 50.94 209 SER A O 1
ATOM 1650 N N . ALA A 1 210 ? -22.069 25.045 9.047 1.00 53.31 210 ALA A N 1
ATOM 1651 C CA . ALA A 1 210 ? -21.010 25.663 8.247 1.00 53.31 210 ALA A CA 1
ATOM 1652 C C . ALA A 1 210 ? -21.107 27.193 8.389 1.00 53.31 210 ALA A C 1
ATOM 1654 O O . ALA A 1 210 ? -21.740 27.885 7.599 1.00 53.31 210 ALA A O 1
ATOM 1655 N N . LYS A 1 211 ? -20.516 27.694 9.473 1.00 61.53 211 LYS A N 1
ATOM 1656 C CA . LYS A 1 211 ? -20.111 29.085 9.670 1.00 61.53 211 LYS A CA 1
ATOM 1657 C C . LYS A 1 211 ? -18.701 28.977 10.235 1.00 61.53 211 LYS A C 1
ATOM 1659 O O . LYS A 1 211 ? -18.576 28.347 11.279 1.00 61.53 211 LYS A O 1
ATOM 1664 N N . ILE A 1 212 ? -17.700 29.464 9.506 1.00 63.28 212 ILE A N 1
ATOM 1665 C CA . ILE A 1 212 ? -16.392 29.977 9.953 1.00 63.28 212 ILE A CA 1
ATOM 1666 C C . ILE A 1 212 ? -15.619 30.354 8.676 1.00 63.28 212 ILE A C 1
ATOM 1668 O O . ILE A 1 212 ? -15.431 29.498 7.815 1.00 63.28 212 ILE A O 1
ATOM 1672 N N . GLU A 1 213 ? -15.299 31.651 8.628 1.00 56.41 213 GLU A N 1
ATOM 1673 C CA . GLU A 1 213 ? -14.158 32.359 8.007 1.00 56.41 213 GLU A CA 1
ATOM 1674 C C . GLU A 1 213 ? -13.732 32.055 6.566 1.00 56.41 213 GLU A C 1
ATOM 1676 O O . GLU A 1 213 ? -13.217 30.953 6.278 1.00 56.41 213 GLU A O 1
#

Secondary structure (DSSP, 8-state):
--HHHHHHHHHHHHHHHHHHHHHHHHHHHHHHHHHHHHHSTTSSTTSTT-SS------------SSHHHHHHHHHHHHHHHHHHHHHHHHHHHHHHHHHHHHHHHHHHHHHHHH--S---STHHHHHHHHHHHHHHHHHHHHHHHHHHHHHH-HHHHHHHHHHHHHHHHHHHHHHHHHHHTTS------------------------------

Radius of gyration: 32.48 Å; chains: 1; bounding box: 92×55×95 Å

Organism: Elysia chlorotica (NCBI:txid188477)